Protein AF-A0A849FF78-F1 (afdb_monomer_lite)

Foldseek 3Di:
DQFFLRVCLVPVCVPQVAQEQSSLLSLLLLQLLLQCLLQAQPPDDPDDQFPWEWAWEAEFQKIKIKTWHANVRHPCNVVLLVVVVVCVVVRDRHPPPQVPDDSNRNSSVSSQVSFFPWKWKWKDACNDIDTSDTDDDDDDDDDDHDNRTIMIMIMTGGDVRHHNPPHAQVNSVVSNCPDPSVPRYDHDYGGYPDD

pLDDT: mean 72.32, std 15.99, range [36.06, 90.5]

Sequence (195 aa):
MLGGVEAIGKRPGMHIGDLGRSGAAHLVALAAEMLASLTINRDTSPVFSYHAFLHVTLDGDDAVVVIDAHPGDAPDLAMREDQLVSNRDKFTPNDMKLNRGGPNCLAPLPVLRALTHRLHISRHMDGQTKPILVEDGGLPAAIPVSEKGLLVAARFTFSDVPDSSDLTSDYLEGYLQGYPIARGLVLRDCRVADA

Secondary structure (DSSP, 8-state):
---HHHHHHHSTHHHHS-SSHHHHHHHHHHHHHHHHHHHS-SSS-TT----PEEEEEEETTEEEEEEEE-GGG-T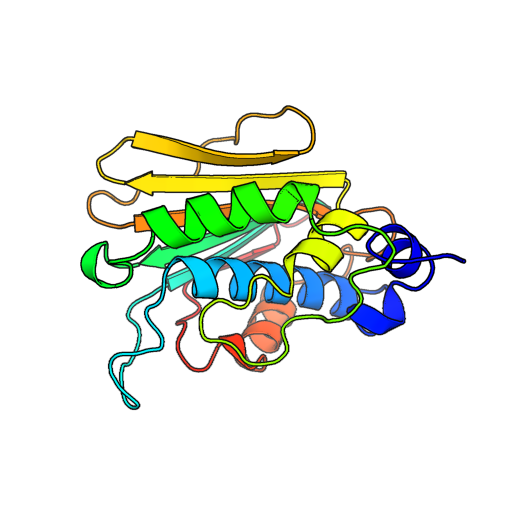THHHHHHHHHHHHTT--TT------S-TT--TTHHHHHHHEEEEEEEEEETTEEEEEEEESS-PPS-PPPPSS-EEEEEEEEE-SSS--TT--HHHHHHHHHHSGGGTT-EEEEEEEPP-

Radius of gyration: 15.77 Å; chains: 1; bounding box: 46×32×43 Å

Structure (mmCIF, N/CA/C/O backbone):
data_AF-A0A849FF78-F1
#
_entry.id   AF-A0A849FF78-F1
#
loop_
_atom_site.group_PDB
_atom_site.id
_atom_site.type_symbol
_atom_site.label_atom_id
_atom_site.label_alt_id
_atom_site.label_comp_id
_atom_site.label_asym_id
_atom_site.label_entity_id
_atom_site.label_seq_id
_atom_site.pdbx_PDB_ins_code
_atom_site.Cartn_x
_atom_site.Cartn_y
_atom_site.Cartn_z
_atom_site.occupancy
_atom_site.B_iso_or_equiv
_atom_site.auth_seq_id
_atom_site.auth_comp_id
_atom_site.auth_asym_id
_atom_site.auth_atom_id
_atom_site.pdbx_PDB_model_num
ATOM 1 N N . MET A 1 1 ? 25.761 15.187 -1.529 1.00 48.00 1 MET A N 1
ATOM 2 C CA . MET A 1 1 ? 25.509 13.747 -1.303 1.00 48.00 1 MET A CA 1
ATOM 3 C C . MET A 1 1 ? 24.075 13.482 -1.706 1.00 48.00 1 MET A C 1
ATOM 5 O O . MET A 1 1 ? 23.229 14.264 -1.300 1.00 48.00 1 MET A O 1
ATOM 9 N N . LEU A 1 2 ? 23.816 12.443 -2.504 1.00 46.19 2 LEU A N 1
ATOM 10 C CA . LEU A 1 2 ? 22.453 11.938 -2.695 1.00 46.19 2 LEU A CA 1
ATOM 11 C C . LEU A 1 2 ? 22.029 11.253 -1.396 1.00 46.19 2 LEU A C 1
ATOM 13 O O . LEU A 1 2 ? 22.802 10.461 -0.855 1.00 46.19 2 LEU A O 1
ATOM 17 N N . GLY A 1 3 ? 20.840 11.562 -0.898 1.00 53.03 3 GLY A N 1
ATOM 18 C CA . GLY A 1 3 ? 20.339 11.011 0.352 1.00 53.03 3 GLY A CA 1
ATOM 19 C C . GLY A 1 3 ? 18.823 10.819 0.325 1.00 53.03 3 GLY A C 1
ATOM 20 O O . GLY A 1 3 ? 18.130 11.449 -0.473 1.00 53.03 3 GLY A O 1
ATOM 21 N N . GLY A 1 4 ? 18.306 9.945 1.190 1.00 64.69 4 GLY A N 1
ATOM 22 C CA . GLY A 1 4 ? 16.868 9.707 1.362 1.00 64.69 4 GLY A CA 1
ATOM 23 C C . GLY A 1 4 ? 16.161 9.258 0.079 1.00 64.69 4 GLY A C 1
ATOM 24 O O . GLY A 1 4 ? 16.690 8.439 -0.671 1.00 64.69 4 GLY A O 1
ATOM 25 N N . VAL A 1 5 ? 14.968 9.807 -0.169 1.00 69.94 5 VAL A N 1
ATOM 26 C CA . VAL A 1 5 ? 14.089 9.496 -1.319 1.00 69.94 5 VAL A CA 1
ATOM 27 C C . VAL A 1 5 ? 14.810 9.666 -2.664 1.00 69.94 5 VAL A C 1
ATOM 29 O O . VAL A 1 5 ? 14.667 8.833 -3.555 1.00 69.94 5 VAL A O 1
ATOM 32 N N . GLU A 1 6 ? 15.664 10.685 -2.800 1.00 68.81 6 GLU A N 1
ATOM 33 C CA . GLU A 1 6 ? 16.410 10.933 -4.041 1.00 68.81 6 GLU A CA 1
ATOM 34 C C . GLU A 1 6 ? 17.452 9.834 -4.317 1.00 68.81 6 GLU A C 1
ATOM 36 O O . GLU A 1 6 ? 17.626 9.400 -5.456 1.00 68.81 6 GLU A O 1
ATOM 41 N N . ALA A 1 7 ? 18.125 9.333 -3.275 1.00 74.00 7 ALA A N 1
ATOM 42 C CA . ALA A 1 7 ? 19.071 8.225 -3.416 1.00 74.00 7 ALA A CA 1
ATOM 43 C C . ALA A 1 7 ? 18.367 6.919 -3.816 1.00 74.00 7 ALA A C 1
ATOM 45 O O . ALA A 1 7 ? 18.902 6.176 -4.642 1.00 74.00 7 ALA A O 1
ATOM 46 N N . ILE A 1 8 ? 17.165 6.680 -3.278 1.00 78.19 8 ILE A N 1
ATOM 47 C CA . ILE A 1 8 ? 16.323 5.530 -3.633 1.00 78.19 8 ILE A CA 1
ATOM 48 C C . ILE A 1 8 ? 15.954 5.595 -5.117 1.00 78.19 8 ILE A C 1
ATOM 50 O O . ILE A 1 8 ? 16.202 4.634 -5.842 1.00 78.19 8 ILE A O 1
ATOM 54 N N . GLY A 1 9 ? 15.467 6.745 -5.597 1.00 76.81 9 GLY A N 1
ATOM 55 C CA . GLY A 1 9 ? 15.118 6.934 -7.010 1.00 76.81 9 GLY A CA 1
ATOM 56 C C . GLY A 1 9 ? 16.302 6.751 -7.971 1.00 76.81 9 GLY A C 1
ATOM 57 O O . GLY A 1 9 ? 16.124 6.325 -9.107 1.00 76.81 9 GLY A O 1
ATOM 58 N N . LYS A 1 10 ? 17.538 7.015 -7.524 1.00 80.94 10 LYS A N 1
ATOM 59 C CA . LYS A 1 10 ? 18.755 6.786 -8.328 1.00 80.94 10 LYS A CA 1
ATOM 60 C C . LYS A 1 10 ? 19.255 5.342 -8.303 1.00 80.94 10 LYS A C 1
ATOM 62 O O . LYS A 1 10 ? 20.023 4.967 -9.189 1.00 80.94 10 LYS A O 1
ATOM 67 N N . ARG A 1 11 ? 18.900 4.547 -7.288 1.00 82.69 11 ARG A N 1
ATOM 68 C CA . ARG A 1 11 ? 19.327 3.141 -7.137 1.00 82.69 11 ARG A CA 1
ATOM 69 C C . ARG A 1 11 ? 18.173 2.229 -6.700 1.00 82.69 11 ARG A C 1
ATOM 71 O O . ARG A 1 11 ? 18.303 1.521 -5.701 1.00 82.69 11 ARG A O 1
ATOM 78 N N . PRO A 1 12 ? 17.071 2.196 -7.460 1.00 83.88 12 PRO A N 1
ATOM 79 C CA . PRO A 1 12 ? 15.853 1.483 -7.083 1.00 83.88 12 PRO A CA 1
ATOM 80 C C . PRO A 1 12 ? 16.066 -0.011 -6.820 1.00 83.88 12 PRO A C 1
ATOM 82 O O . PRO A 1 12 ? 15.606 -0.516 -5.799 1.00 83.88 12 PRO A O 1
ATOM 85 N N . GLY A 1 13 ? 16.866 -0.704 -7.640 1.00 84.62 13 GLY A N 1
ATOM 86 C CA . GLY A 1 13 ? 17.167 -2.131 -7.443 1.00 84.62 13 GLY A CA 1
ATOM 87 C C . GLY A 1 13 ? 17.810 -2.472 -6.088 1.00 84.62 13 GLY A C 1
ATOM 88 O O . GLY A 1 13 ? 17.678 -3.587 -5.603 1.00 84.62 13 GLY A O 1
ATOM 89 N N . MET A 1 14 ? 18.434 -1.511 -5.395 1.00 85.50 14 MET A N 1
ATOM 90 C CA . MET A 1 14 ? 18.938 -1.734 -4.030 1.00 85.50 14 MET A CA 1
ATOM 91 C C . MET A 1 14 ? 17.810 -1.907 -2.998 1.00 85.50 14 MET A C 1
ATOM 93 O O . MET A 1 14 ? 18.034 -2.481 -1.933 1.00 85.50 14 MET A O 1
ATOM 97 N N . HIS A 1 15 ? 16.619 -1.392 -3.304 1.00 83.19 15 HIS A N 1
ATOM 98 C CA . HIS A 1 15 ? 15.462 -1.354 -2.414 1.00 83.19 15 HIS A CA 1
ATOM 99 C C . HIS A 1 15 ? 14.363 -2.334 -2.824 1.00 83.19 15 HIS A C 1
ATOM 101 O O . HIS A 1 15 ? 13.671 -2.834 -1.945 1.00 83.19 15 HIS A O 1
ATOM 107 N N . ILE A 1 16 ? 14.222 -2.613 -4.124 1.00 85.56 16 ILE A N 1
ATOM 108 C CA . ILE A 1 16 ? 13.184 -3.508 -4.668 1.00 85.56 16 ILE A CA 1
ATOM 109 C C . ILE A 1 16 ? 13.753 -4.743 -5.390 1.00 85.56 16 ILE A C 1
ATOM 111 O O . ILE A 1 16 ? 13.007 -5.537 -5.950 1.00 85.56 16 ILE A O 1
ATOM 115 N N . GLY A 1 17 ? 15.077 -4.936 -5.352 1.00 86.25 17 GLY A N 1
ATOM 116 C CA . GLY A 1 17 ? 15.780 -6.067 -5.966 1.00 86.25 17 GLY A CA 1
ATOM 117 C C . GLY A 1 17 ? 16.103 -5.833 -7.441 1.00 86.25 17 GLY A C 1
ATOM 118 O O . GLY A 1 17 ? 17.269 -5.684 -7.810 1.00 86.25 17 GLY A O 1
ATOM 119 N N . ASP A 1 18 ? 15.077 -5.758 -8.279 1.00 88.19 18 ASP A N 1
ATOM 120 C CA . ASP A 1 18 ? 15.199 -5.508 -9.715 1.00 88.19 18 ASP A CA 1
ATOM 121 C C . ASP A 1 18 ? 14.091 -4.577 -10.219 1.00 88.19 18 ASP A C 1
ATOM 123 O O . ASP A 1 18 ? 13.272 -4.093 -9.443 1.00 88.19 18 ASP A O 1
ATOM 127 N N . LEU A 1 19 ? 14.142 -4.264 -11.512 1.00 88.56 19 LEU A N 1
ATOM 128 C CA . LEU A 1 19 ? 13.257 -3.316 -12.188 1.00 88.56 19 LEU A CA 1
ATOM 129 C C . LEU A 1 19 ? 12.226 -3.994 -13.096 1.00 88.56 19 LEU A C 1
ATOM 131 O O . LEU A 1 19 ? 11.560 -3.317 -13.867 1.00 88.56 19 LEU A O 1
ATOM 135 N N . GLY A 1 20 ? 12.119 -5.320 -13.044 1.00 88.06 20 GLY A N 1
ATOM 136 C CA . GLY A 1 20 ? 11.100 -6.070 -13.768 1.00 88.06 20 GLY A CA 1
ATOM 137 C C . GLY A 1 20 ? 9.914 -6.420 -12.874 1.00 88.06 20 GLY A C 1
ATOM 138 O O . GLY A 1 20 ? 9.692 -5.823 -11.815 1.00 88.06 20 GLY A O 1
ATOM 139 N N . ARG A 1 21 ? 9.200 -7.481 -13.265 1.00 89.06 21 ARG A N 1
ATOM 140 C CA . ARG A 1 21 ? 8.008 -7.977 -12.558 1.00 89.06 21 ARG A CA 1
ATOM 141 C C . ARG A 1 21 ? 8.212 -8.201 -11.054 1.00 89.06 21 ARG A C 1
ATOM 143 O O . ARG A 1 21 ? 7.292 -7.981 -10.271 1.00 89.06 21 ARG A O 1
ATOM 150 N N . SER A 1 22 ? 9.397 -8.646 -10.620 1.00 89.81 22 SER A N 1
ATOM 151 C CA . SER A 1 22 ? 9.682 -8.893 -9.200 1.00 89.81 22 SER A CA 1
ATOM 152 C C . SER A 1 22 ? 9.824 -7.595 -8.421 1.00 89.81 22 SER A C 1
ATOM 154 O O . SER A 1 22 ? 9.357 -7.535 -7.287 1.00 89.81 22 SER A O 1
ATOM 156 N N . GLY A 1 23 ? 10.403 -6.555 -9.025 1.00 89.00 23 GLY A N 1
ATOM 157 C CA . GLY A 1 23 ? 10.429 -5.208 -8.462 1.00 89.00 23 GLY A CA 1
ATOM 158 C C . GLY A 1 23 ? 9.031 -4.620 -8.272 1.00 89.00 23 GLY A C 1
ATOM 159 O O . GLY A 1 23 ? 8.720 -4.107 -7.194 1.00 89.00 23 GLY A O 1
ATOM 160 N N . ALA A 1 24 ? 8.163 -4.759 -9.281 1.00 90.12 24 ALA A N 1
ATOM 161 C CA . ALA A 1 24 ? 6.764 -4.332 -9.206 1.00 90.12 24 ALA A CA 1
ATOM 162 C C . ALA A 1 24 ? 5.996 -5.083 -8.099 1.00 90.12 24 ALA A C 1
ATOM 164 O O . ALA A 1 24 ? 5.376 -4.459 -7.233 1.00 90.12 24 ALA A O 1
ATOM 165 N N . ALA A 1 25 ? 6.117 -6.416 -8.049 1.00 90.31 25 ALA A N 1
ATOM 166 C CA . ALA A 1 25 ? 5.539 -7.234 -6.978 1.00 90.31 25 ALA A CA 1
ATOM 167 C C . ALA A 1 25 ? 6.067 -6.837 -5.589 1.00 90.31 25 ALA A C 1
ATOM 169 O O . ALA A 1 25 ? 5.313 -6.800 -4.614 1.00 90.31 25 ALA A O 1
ATOM 170 N N . HIS A 1 26 ? 7.355 -6.496 -5.488 1.00 90.31 26 HIS A N 1
ATOM 171 C CA . HIS A 1 26 ? 7.962 -6.063 -4.234 1.00 90.31 26 HIS A CA 1
ATOM 172 C C . HIS A 1 26 ? 7.402 -4.719 -3.757 1.00 90.31 26 HIS A C 1
ATOM 174 O O . HIS A 1 26 ? 7.174 -4.553 -2.563 1.00 90.31 26 HIS A O 1
ATOM 180 N N . LEU A 1 27 ? 7.119 -3.770 -4.655 1.00 88.88 27 LEU A N 1
ATOM 181 C CA . LEU A 1 27 ? 6.458 -2.511 -4.284 1.00 88.88 27 LEU A CA 1
ATOM 182 C C . LEU A 1 27 ? 5.042 -2.733 -3.745 1.00 88.88 27 LEU A C 1
ATOM 184 O O . LEU A 1 27 ? 4.674 -2.134 -2.733 1.00 88.88 27 LEU A O 1
ATOM 188 N N . VAL A 1 28 ? 4.275 -3.635 -4.361 1.00 90.44 28 VAL A N 1
ATOM 189 C CA . VAL A 1 28 ? 2.965 -4.061 -3.842 1.00 90.44 28 VAL A CA 1
ATOM 190 C C . VAL A 1 28 ? 3.103 -4.668 -2.445 1.00 90.44 28 VAL A C 1
ATOM 192 O O . VAL A 1 28 ? 2.349 -4.306 -1.539 1.00 90.44 28 VAL A O 1
ATOM 195 N N . ALA A 1 29 ? 4.097 -5.536 -2.238 1.00 88.56 29 ALA A N 1
ATOM 196 C CA . ALA A 1 29 ? 4.381 -6.102 -0.925 1.00 88.56 29 ALA A CA 1
ATOM 197 C C . ALA A 1 29 ? 4.726 -5.002 0.095 1.00 88.56 29 ALA A C 1
ATOM 199 O O . ALA A 1 29 ? 4.139 -4.952 1.169 1.00 88.56 29 ALA A O 1
ATOM 200 N N . LEU A 1 30 ? 5.601 -4.057 -0.250 1.00 86.94 30 LEU A N 1
ATOM 201 C CA . LEU A 1 30 ? 5.963 -2.931 0.616 1.00 86.94 30 LEU A CA 1
ATOM 202 C C . LEU A 1 30 ? 4.753 -2.066 1.006 1.00 86.94 30 LEU A C 1
ATOM 204 O O . LEU A 1 30 ? 4.648 -1.638 2.159 1.00 86.94 30 LEU A O 1
ATOM 208 N N . ALA A 1 31 ? 3.814 -1.841 0.083 1.00 87.44 31 ALA A N 1
ATOM 209 C CA . ALA A 1 31 ? 2.552 -1.175 0.391 1.00 87.44 31 ALA A CA 1
ATOM 210 C C . ALA A 1 31 ? 1.709 -1.995 1.378 1.00 87.44 31 ALA A C 1
ATOM 212 O O . ALA A 1 31 ? 1.260 -1.450 2.387 1.00 87.44 31 ALA A O 1
ATOM 213 N N . ALA A 1 32 ? 1.559 -3.304 1.160 1.00 85.38 32 ALA A N 1
ATOM 214 C CA . ALA A 1 32 ? 0.858 -4.184 2.094 1.00 85.38 32 ALA A CA 1
ATOM 215 C C . ALA A 1 32 ? 1.509 -4.185 3.493 1.00 85.38 32 ALA A C 1
ATOM 217 O O . ALA A 1 32 ? 0.797 -4.149 4.495 1.00 85.38 32 ALA A O 1
ATOM 218 N N . GLU A 1 33 ? 2.844 -4.147 3.584 1.00 82.06 33 GLU A N 1
ATOM 219 C CA . GLU A 1 33 ? 3.583 -4.086 4.858 1.00 82.06 33 GLU A CA 1
ATOM 220 C C . GLU A 1 33 ? 3.272 -2.812 5.631 1.00 82.06 33 GLU A C 1
ATOM 222 O O . GLU A 1 33 ? 3.050 -2.830 6.848 1.00 82.06 33 GLU A O 1
ATOM 227 N N . MET A 1 34 ? 3.282 -1.692 4.912 1.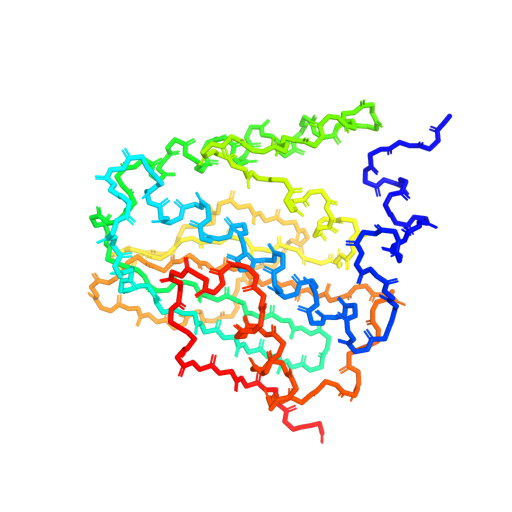00 82.25 34 MET A N 1
ATOM 228 C CA . MET A 1 34 ? 2.994 -0.386 5.474 1.00 82.25 34 MET A CA 1
ATOM 229 C C . MET A 1 34 ? 1.561 -0.343 6.004 1.00 82.25 34 MET A C 1
ATOM 231 O O . MET A 1 34 ? 1.356 0.056 7.149 1.00 82.25 34 MET A O 1
ATOM 235 N N . LEU A 1 35 ? 0.580 -0.791 5.213 1.00 82.50 35 LEU A N 1
ATOM 236 C CA . LEU A 1 35 ? -0.825 -0.792 5.627 1.00 82.50 35 LEU A CA 1
ATOM 237 C C . LEU A 1 35 ? -1.066 -1.744 6.800 1.00 82.50 35 LEU A C 1
ATOM 239 O O . LEU A 1 35 ? -1.700 -1.346 7.772 1.00 82.50 35 LEU A O 1
ATOM 243 N N . ALA A 1 36 ? -0.486 -2.945 6.773 1.00 79.12 36 ALA A N 1
ATOM 244 C CA . ALA A 1 36 ? -0.532 -3.881 7.895 1.00 79.12 36 ALA A CA 1
ATOM 245 C C . ALA A 1 36 ? 0.047 -3.271 9.178 1.00 79.12 36 ALA A C 1
ATOM 247 O O . ALA A 1 36 ? -0.472 -3.490 10.267 1.00 79.12 36 ALA A O 1
ATOM 248 N N . SER A 1 37 ? 1.103 -2.464 9.068 1.00 76.56 37 SER A N 1
ATOM 249 C CA . SER A 1 37 ? 1.689 -1.779 10.226 1.00 76.56 37 SER A CA 1
ATOM 250 C C . SER A 1 37 ? 0.777 -0.681 10.789 1.00 76.56 37 SER A C 1
ATOM 252 O O . SER A 1 37 ? 0.863 -0.369 11.976 1.00 76.56 37 SER A O 1
ATOM 254 N N . LEU A 1 38 ? -0.123 -0.115 9.976 1.00 75.19 38 LEU A N 1
ATOM 255 C CA . LEU A 1 38 ? -1.159 0.811 10.442 1.00 75.19 38 LEU A CA 1
ATOM 256 C C . LEU A 1 38 ? -2.311 0.064 11.124 1.00 75.19 38 LEU A C 1
ATOM 258 O O . LEU A 1 38 ? -2.761 0.492 12.186 1.00 75.19 38 LEU A O 1
ATOM 262 N N . THR A 1 39 ? -2.758 -1.049 10.542 1.00 73.19 39 THR A N 1
ATOM 263 C CA . THR A 1 39 ? -4.000 -1.733 10.934 1.00 73.19 39 THR A CA 1
ATOM 264 C C . THR A 1 39 ? -3.837 -2.821 11.983 1.00 73.19 39 THR A C 1
ATOM 266 O O . THR A 1 39 ? -4.802 -3.131 12.664 1.00 73.19 39 THR A O 1
ATOM 269 N N . ILE A 1 40 ? -2.656 -3.417 12.131 1.00 70.50 40 ILE A N 1
ATOM 270 C CA . ILE A 1 40 ? -2.486 -4.603 12.972 1.00 70.50 40 ILE A CA 1
ATOM 271 C C . ILE A 1 40 ? -1.698 -4.260 14.230 1.00 70.50 40 ILE A C 1
ATOM 273 O O . ILE A 1 40 ? -0.613 -3.672 14.180 1.00 70.50 40 ILE A O 1
ATOM 277 N N . ASN A 1 41 ? -2.238 -4.620 15.392 1.00 62.28 41 ASN A N 1
ATOM 278 C CA . ASN A 1 41 ? -1.532 -4.496 16.658 1.00 62.28 41 ASN A CA 1
ATOM 279 C C . ASN A 1 41 ? -0.476 -5.605 16.825 1.00 62.28 41 ASN A C 1
ATOM 281 O O . ASN A 1 41 ? -0.818 -6.777 16.951 1.00 62.28 41 ASN A O 1
ATOM 285 N N . ARG A 1 42 ? 0.811 -5.231 16.855 1.00 57.31 42 ARG A N 1
ATOM 286 C CA . ARG A 1 42 ? 1.931 -6.170 17.054 1.00 57.31 42 ARG A CA 1
ATOM 287 C C . ARG A 1 42 ? 2.184 -6.520 18.527 1.00 57.31 42 ARG A C 1
ATOM 289 O O . ARG A 1 42 ? 2.866 -7.505 18.794 1.00 57.31 42 ARG A O 1
ATOM 296 N N . ASP A 1 43 ? 1.632 -5.751 19.468 1.00 50.31 43 ASP A N 1
ATOM 297 C CA . ASP A 1 43 ? 2.078 -5.767 20.868 1.00 50.31 43 ASP A CA 1
ATOM 298 C C . ASP A 1 43 ? 1.253 -6.678 21.801 1.00 50.31 43 ASP A C 1
ATOM 300 O O . ASP A 1 43 ? 1.567 -6.760 22.987 1.00 50.31 43 ASP A O 1
ATOM 304 N N . THR A 1 44 ? 0.225 -7.400 21.319 1.00 43.72 44 THR A N 1
ATOM 305 C CA . THR A 1 44 ? -0.697 -8.134 22.223 1.00 43.72 44 THR A CA 1
ATOM 306 C C . THR A 1 44 ? -0.781 -9.660 22.100 1.00 43.72 44 THR A C 1
ATOM 308 O O . THR A 1 44 ? -1.392 -10.264 22.983 1.00 43.72 44 THR A O 1
ATOM 311 N N . SER A 1 45 ? -0.137 -10.352 21.146 1.00 41.44 45 SER A N 1
ATOM 312 C CA . SER A 1 45 ? 0.071 -11.812 21.297 1.00 41.44 45 SER A CA 1
ATOM 313 C C . SER A 1 45 ? 0.962 -12.463 20.232 1.00 41.44 45 SER A C 1
ATOM 315 O O . SER A 1 45 ? 0.817 -12.157 19.052 1.00 41.44 45 SER A O 1
ATOM 317 N N . PRO A 1 46 ? 1.801 -13.451 20.598 1.00 38.31 46 PRO A N 1
ATOM 318 C CA . PRO A 1 46 ? 2.617 -14.217 19.651 1.00 38.31 46 PRO A CA 1
ATOM 319 C C . PRO A 1 46 ? 1.825 -15.226 18.791 1.00 38.31 46 PRO A C 1
ATOM 321 O O . PRO A 1 46 ? 2.428 -15.908 17.965 1.00 38.31 46 PRO A O 1
ATOM 324 N N . VAL A 1 47 ? 0.502 -15.353 18.978 1.00 37.72 47 VAL A N 1
ATOM 325 C CA . VAL A 1 47 ? -0.350 -16.353 18.301 1.00 37.72 47 VAL A CA 1
ATOM 326 C C . VAL A 1 47 ? -1.726 -15.773 17.935 1.00 37.72 47 VAL A C 1
ATOM 328 O O . VAL A 1 47 ? -2.756 -16.323 18.312 1.00 37.72 47 VAL A O 1
ATOM 331 N N . PHE A 1 48 ? -1.782 -14.655 17.210 1.00 42.78 48 PHE A N 1
ATOM 332 C CA . PHE A 1 48 ? -3.026 -14.280 16.527 1.00 42.78 48 PHE A CA 1
ATOM 333 C C . PHE A 1 48 ? -2.944 -14.642 15.047 1.00 42.78 48 PHE A C 1
ATOM 335 O O . PHE A 1 48 ? -2.075 -14.171 14.316 1.00 42.78 48 PHE A O 1
ATOM 342 N N . SER A 1 49 ? -3.879 -15.487 14.606 1.00 45.22 49 SER A N 1
ATOM 343 C CA . SER A 1 49 ? -4.343 -15.470 13.225 1.00 45.22 49 SER A CA 1
ATOM 344 C C . SER A 1 49 ? -5.024 -14.122 13.020 1.00 45.22 49 SER A C 1
ATOM 346 O O . SER A 1 49 ? -6.130 -13.913 13.522 1.00 45.22 49 SER A O 1
ATOM 348 N N . TYR A 1 50 ? -4.366 -13.169 12.367 1.00 55.06 50 TYR A N 1
ATOM 349 C CA . TYR A 1 50 ? -5.049 -11.922 12.056 1.00 55.06 50 TYR A CA 1
ATOM 350 C C . TYR A 1 50 ? -6.124 -12.238 11.016 1.00 55.06 50 TYR A C 1
ATOM 352 O O . TYR A 1 50 ? -5.849 -12.809 9.963 1.00 55.06 50 TYR A O 1
ATOM 360 N N . HIS A 1 51 ? -7.369 -11.881 11.316 1.00 61.84 51 HIS A N 1
ATOM 361 C CA . HIS A 1 51 ? -8.474 -11.965 10.362 1.00 61.84 51 HIS A CA 1
ATOM 362 C C . HIS A 1 51 ? -8.500 -10.717 9.473 1.00 61.84 51 HIS A C 1
ATOM 364 O O . HIS A 1 51 ? -9.562 -10.175 9.185 1.00 61.84 51 HIS A O 1
ATOM 370 N N . ALA A 1 52 ? -7.315 -10.247 9.083 1.00 72.94 52 ALA A N 1
ATOM 371 C CA . ALA A 1 52 ? -7.163 -9.150 8.156 1.00 72.94 52 ALA A CA 1
ATOM 372 C C . ALA A 1 52 ? -6.992 -9.726 6.751 1.00 72.94 52 ALA A C 1
ATOM 374 O O . ALA A 1 52 ? -6.120 -10.572 6.509 1.00 72.94 52 ALA A O 1
ATOM 375 N N . PHE A 1 53 ? -7.834 -9.273 5.834 1.00 81.69 53 PHE A N 1
ATOM 376 C CA . PHE A 1 53 ? -7.800 -9.697 4.448 1.00 81.69 53 PHE A CA 1
ATOM 377 C C . PHE A 1 53 ? -7.013 -8.700 3.616 1.00 81.69 53 PHE A C 1
ATOM 379 O O . PHE A 1 53 ? -7.267 -7.497 3.653 1.00 81.69 53 PHE A O 1
ATOM 386 N N . LEU A 1 54 ? -6.055 -9.220 2.856 1.00 83.50 54 LEU A N 1
ATOM 387 C CA . LEU A 1 54 ? -5.346 -8.457 1.845 1.00 83.50 54 LEU A CA 1
ATOM 388 C C . LEU A 1 54 ? -6.083 -8.606 0.514 1.00 83.50 54 LEU A C 1
ATOM 390 O O . LEU A 1 54 ? -6.312 -9.724 0.042 1.00 83.50 54 LEU A O 1
ATOM 394 N N . HIS A 1 55 ? -6.429 -7.468 -0.076 1.00 86.31 55 HIS A N 1
ATOM 395 C CA . HIS A 1 55 ? -6.944 -7.361 -1.431 1.00 86.31 55 HIS A CA 1
ATOM 396 C C . HIS A 1 55 ? -5.964 -6.550 -2.263 1.00 86.31 55 HIS A C 1
ATOM 398 O O . HIS A 1 55 ? -5.552 -5.461 -1.855 1.00 86.31 55 HIS A O 1
ATOM 404 N N . VAL A 1 56 ? -5.609 -7.070 -3.431 1.00 86.06 56 VAL A N 1
ATOM 405 C CA . VAL A 1 56 ? -4.748 -6.367 -4.376 1.00 86.06 56 VAL A CA 1
ATOM 406 C C . VAL A 1 56 ? -5.406 -6.331 -5.744 1.00 86.06 56 VAL A C 1
ATOM 408 O O . VAL A 1 56 ? -5.892 -7.345 -6.244 1.00 86.06 56 VAL A O 1
ATOM 411 N N . THR A 1 57 ? -5.425 -5.151 -6.351 1.00 87.31 57 THR A N 1
ATOM 412 C CA . THR A 1 57 ? -5.865 -4.941 -7.729 1.00 87.31 57 THR A CA 1
ATOM 413 C C . THR A 1 57 ? -4.809 -4.142 -8.472 1.00 87.31 57 THR A C 1
ATOM 415 O O . THR A 1 57 ? -4.373 -3.109 -7.971 1.00 87.31 57 THR A O 1
ATOM 418 N N . LEU A 1 58 ? -4.413 -4.607 -9.651 1.00 86.56 58 LEU A N 1
ATOM 419 C CA . LEU A 1 58 ? -3.568 -3.868 -10.580 1.00 86.56 58 LEU A CA 1
ATOM 420 C C . LEU A 1 58 ? -4.298 -3.657 -11.901 1.00 86.56 58 LEU A C 1
ATOM 422 O O . LEU A 1 58 ? -4.990 -4.558 -12.369 1.00 86.56 58 LEU A O 1
ATOM 426 N N . ASP A 1 59 ? -4.126 -2.475 -12.477 1.00 85.94 59 ASP A N 1
ATOM 427 C CA . ASP A 1 59 ? -4.663 -2.058 -13.770 1.00 85.94 59 ASP A CA 1
ATOM 428 C C . ASP A 1 59 ? -3.586 -1.241 -14.498 1.00 85.94 59 ASP A C 1
ATOM 430 O O . ASP A 1 59 ? -3.339 -0.077 -14.170 1.00 85.94 59 ASP A O 1
ATOM 434 N N . GLY A 1 60 ? -2.865 -1.894 -15.415 1.00 84.75 60 GLY A N 1
ATOM 435 C CA . GLY A 1 60 ? -1.626 -1.359 -15.977 1.00 84.75 60 GLY A CA 1
ATOM 436 C C . GLY A 1 60 ? -0.631 -0.985 -14.874 1.00 84.75 60 GLY A C 1
ATOM 437 O O . GLY A 1 60 ? -0.293 -1.808 -14.022 1.00 84.75 60 GLY A O 1
ATOM 438 N N . ASP A 1 61 ? -0.209 0.281 -14.861 1.00 85.31 61 ASP A N 1
ATOM 439 C CA . ASP A 1 61 ? 0.737 0.792 -13.866 1.00 85.31 61 ASP A CA 1
ATOM 440 C C . ASP A 1 61 ? 0.093 1.240 -12.545 1.00 85.31 61 ASP A C 1
ATOM 442 O O . ASP A 1 61 ? 0.800 1.612 -11.603 1.00 85.31 61 ASP A O 1
ATOM 446 N N . ASP A 1 62 ? -1.239 1.228 -12.453 1.00 86.94 62 ASP A N 1
ATOM 447 C CA . ASP A 1 62 ? -1.963 1.559 -11.231 1.00 86.94 62 ASP A CA 1
ATOM 448 C C . ASP A 1 62 ? -2.136 0.317 -10.350 1.00 86.94 62 ASP A C 1
ATOM 450 O O . ASP A 1 62 ? -2.656 -0.712 -10.774 1.00 86.94 62 ASP A O 1
ATOM 454 N N . ALA A 1 63 ? -1.785 0.441 -9.074 1.00 88.06 63 ALA A N 1
ATOM 455 C CA . ALA A 1 63 ? -1.999 -0.571 -8.054 1.00 88.06 63 ALA A CA 1
ATOM 456 C C . ALA A 1 63 ? -2.873 -0.030 -6.917 1.00 88.06 63 ALA A C 1
ATOM 458 O O . ALA A 1 63 ? -2.714 1.098 -6.442 1.00 88.06 63 ALA A O 1
ATOM 459 N N . VAL A 1 64 ? -3.787 -0.868 -6.439 1.00 88.69 64 VAL A N 1
ATOM 460 C CA . VAL A 1 64 ? -4.604 -0.646 -5.247 1.00 88.69 64 VAL A CA 1
ATOM 461 C C . VAL A 1 64 ? -4.390 -1.816 -4.300 1.00 88.69 64 VAL A C 1
ATOM 463 O O . VAL A 1 64 ? -4.657 -2.967 -4.636 1.00 88.69 64 VAL A O 1
ATOM 466 N N . VAL A 1 65 ? -3.928 -1.507 -3.095 1.00 87.81 65 VAL A N 1
ATOM 467 C CA . VAL A 1 65 ? -3.715 -2.461 -2.009 1.00 87.81 65 VAL A CA 1
ATOM 468 C C . VAL A 1 65 ? -4.644 -2.085 -0.868 1.00 87.81 65 VAL A C 1
ATOM 470 O O . VAL A 1 65 ? -4.622 -0.943 -0.413 1.00 87.81 65 VAL A O 1
ATOM 473 N N . VAL A 1 66 ? -5.457 -3.027 -0.399 1.00 87.75 66 VAL A N 1
ATOM 474 C CA . VAL A 1 66 ? -6.421 -2.817 0.688 1.00 87.75 66 VAL A CA 1
ATOM 475 C C . VAL A 1 66 ? -6.214 -3.869 1.765 1.00 87.75 66 VAL A C 1
ATOM 477 O O . VAL A 1 66 ? -6.141 -5.061 1.471 1.00 87.75 66 VAL A O 1
ATOM 480 N N . ILE A 1 67 ? -6.156 -3.418 3.015 1.00 85.50 67 ILE A N 1
ATOM 481 C CA . ILE A 1 67 ? -6.280 -4.274 4.192 1.00 85.50 67 ILE A CA 1
ATOM 482 C C . ILE A 1 67 ? -7.677 -4.077 4.776 1.00 85.50 67 ILE A C 1
ATOM 484 O O . ILE A 1 67 ? -8.001 -2.967 5.198 1.00 85.50 67 ILE A O 1
ATOM 488 N N . ASP A 1 68 ? -8.473 -5.144 4.798 1.00 84.81 68 ASP A N 1
ATOM 489 C CA . ASP A 1 68 ? -9.766 -5.222 5.486 1.00 84.81 68 ASP A CA 1
ATOM 490 C C . ASP A 1 68 ? -9.575 -5.903 6.837 1.00 84.81 68 ASP A C 1
ATOM 492 O O . ASP A 1 68 ? -9.266 -7.090 6.890 1.00 84.81 68 ASP A O 1
ATOM 496 N N . ALA A 1 69 ? -9.700 -5.142 7.921 1.00 78.75 69 ALA A N 1
ATOM 497 C CA . ALA A 1 69 ? -9.489 -5.602 9.289 1.00 78.75 69 ALA A CA 1
ATOM 498 C C . ALA A 1 69 ? -10.682 -5.234 10.179 1.00 78.75 69 ALA A C 1
ATOM 500 O O . ALA A 1 69 ? -11.466 -4.333 9.871 1.00 78.75 69 ALA A O 1
ATOM 501 N N . HIS A 1 70 ? -10.821 -5.891 11.328 1.00 77.44 70 HIS A N 1
ATOM 502 C CA . HIS A 1 70 ? -11.818 -5.472 12.305 1.00 77.44 70 HIS A CA 1
ATOM 503 C C . HIS A 1 70 ? -11.336 -4.184 13.007 1.00 77.44 70 HIS A C 1
ATO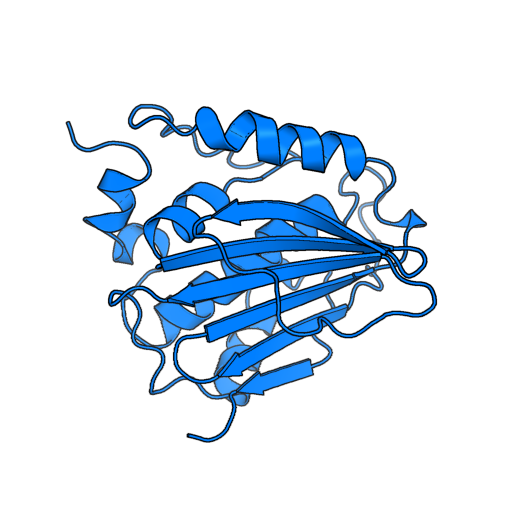M 505 O O . HIS A 1 70 ? -10.154 -4.087 13.336 1.00 77.44 70 HIS A O 1
ATOM 511 N N . PRO A 1 71 ? -12.199 -3.191 13.313 1.00 71.81 71 PRO A N 1
ATOM 512 C CA . PRO A 1 71 ? -11.761 -1.953 13.976 1.00 71.81 71 PRO A CA 1
ATOM 513 C C . PRO A 1 71 ? -11.022 -2.185 15.305 1.00 71.81 71 PRO A C 1
ATOM 515 O O . PRO A 1 71 ? -10.098 -1.452 15.650 1.00 71.81 71 PRO A O 1
ATOM 518 N N . GLY A 1 72 ? -11.393 -3.246 16.031 1.00 71.81 72 GLY A N 1
ATOM 519 C CA . GLY A 1 72 ? -10.717 -3.673 17.263 1.00 71.81 72 GLY A CA 1
ATOM 520 C C . GLY A 1 72 ? -9.274 -4.164 17.077 1.00 71.81 72 GLY A C 1
ATOM 521 O O . GLY A 1 72 ? -8.537 -4.213 18.059 1.00 71.81 72 GLY A O 1
ATOM 522 N N . ASP A 1 73 ? -8.852 -4.478 15.849 1.00 71.69 73 ASP A N 1
ATOM 523 C CA . ASP A 1 73 ? -7.482 -4.908 15.539 1.00 71.69 73 ASP A CA 1
ATOM 524 C C . ASP A 1 73 ? -6.497 -3.722 15.511 1.00 71.69 73 ASP A C 1
ATOM 526 O O . ASP A 1 73 ? -5.282 -3.915 15.635 1.00 71.69 73 ASP A O 1
ATOM 530 N N . ALA A 1 74 ? -7.024 -2.491 15.415 1.00 74.62 74 ALA A N 1
ATOM 531 C CA . ALA A 1 74 ? -6.267 -1.249 15.257 1.00 74.62 74 ALA A CA 1
ATOM 532 C C . ALA A 1 74 ? -6.577 -0.192 16.349 1.00 74.62 74 ALA A C 1
ATOM 534 O O . ALA A 1 74 ? -6.922 0.948 16.020 1.00 74.62 74 ALA A O 1
ATOM 535 N N . PRO A 1 75 ? -6.437 -0.503 17.655 1.00 71.12 75 PRO A N 1
ATOM 536 C CA . PRO A 1 75 ? -6.803 0.423 18.737 1.00 71.12 75 PRO A CA 1
ATOM 537 C C . PRO A 1 75 ? -6.005 1.739 18.713 1.00 71.12 75 PRO A C 1
ATOM 539 O O . PRO A 1 75 ? -6.528 2.785 19.093 1.00 71.12 75 PRO A O 1
ATOM 542 N N . ASP A 1 76 ? -4.771 1.705 18.198 1.00 75.62 76 ASP A N 1
ATOM 543 C CA . ASP A 1 76 ? -3.869 2.860 18.126 1.00 75.62 76 ASP A CA 1
ATOM 544 C C . ASP A 1 76 ? -3.810 3.500 16.727 1.00 75.62 76 ASP A C 1
ATOM 546 O O . ASP A 1 76 ? -2.878 4.254 16.424 1.00 75.62 76 ASP A O 1
ATOM 550 N N . LEU A 1 77 ? -4.778 3.205 15.847 1.00 77.75 77 LEU A N 1
ATOM 551 C CA . LEU A 1 77 ? -4.764 3.662 14.452 1.00 77.75 77 LEU A CA 1
ATOM 552 C C . LEU A 1 77 ? -4.574 5.178 14.339 1.00 77.75 77 LEU A C 1
ATOM 554 O O . LEU A 1 77 ? -3.757 5.633 13.546 1.00 77.75 77 LEU A O 1
ATOM 558 N N . ALA A 1 78 ? -5.282 5.962 15.157 1.00 78.75 78 ALA A N 1
ATOM 559 C CA . ALA A 1 78 ? -5.189 7.422 15.124 1.00 78.75 78 ALA A CA 1
ATOM 560 C C . ALA A 1 78 ? -3.761 7.921 15.417 1.00 78.75 78 ALA A C 1
ATOM 562 O O . ALA A 1 78 ? -3.249 8.780 14.707 1.00 78.75 78 ALA A O 1
ATOM 563 N N . MET A 1 79 ? -3.075 7.323 16.397 1.00 79.00 79 MET A N 1
ATOM 564 C CA . MET A 1 79 ? -1.679 7.656 16.697 1.00 79.00 79 MET A CA 1
ATOM 565 C C . MET A 1 79 ? -0.755 7.293 15.526 1.00 79.00 79 MET A C 1
ATOM 567 O O . MET A 1 79 ? 0.173 8.036 15.212 1.00 79.00 79 MET A O 1
ATOM 571 N N . ARG A 1 80 ? -0.986 6.149 14.874 1.00 76.50 80 ARG A N 1
ATOM 572 C CA . ARG A 1 80 ? -0.177 5.695 13.731 1.00 76.50 80 ARG A CA 1
ATOM 573 C C . ARG A 1 80 ? -0.421 6.541 12.480 1.00 76.50 80 ARG A C 1
ATOM 575 O O . ARG A 1 80 ? 0.531 6.812 11.752 1.00 76.50 80 ARG A O 1
ATOM 582 N N . GLU A 1 81 ? -1.648 7.018 12.267 1.00 78.81 81 GLU A N 1
ATOM 583 C CA . GLU A 1 81 ? -1.974 8.039 11.261 1.00 78.81 81 GLU A CA 1
ATOM 584 C C . GLU A 1 81 ? -1.183 9.322 11.517 1.00 78.81 81 GLU A C 1
ATOM 586 O O . GLU A 1 81 ? -0.499 9.814 10.620 1.00 78.81 81 GLU A O 1
ATOM 591 N N . ASP A 1 82 ? -1.210 9.824 12.752 1.00 76.31 82 ASP A N 1
ATOM 592 C CA . ASP A 1 82 ? -0.485 11.038 13.126 1.00 76.31 82 ASP A CA 1
ATOM 593 C C . ASP A 1 82 ? 1.029 10.862 12.957 1.00 76.31 82 ASP A C 1
ATOM 595 O O . ASP A 1 82 ? 1.716 11.784 12.514 1.00 76.31 82 ASP A O 1
ATOM 599 N N . GLN A 1 83 ? 1.568 9.673 13.248 1.00 73.81 83 GLN A N 1
ATOM 600 C CA . GLN A 1 83 ? 2.969 9.335 12.984 1.00 73.81 83 GLN A CA 1
ATOM 601 C C . GLN A 1 83 ? 3.281 9.281 11.487 1.00 73.81 83 GLN A C 1
ATOM 603 O O . GLN A 1 83 ? 4.331 9.776 11.081 1.00 73.81 83 GLN A O 1
ATOM 608 N N . LEU A 1 84 ? 2.396 8.717 10.661 1.00 75.94 84 LEU A N 1
ATOM 609 C CA . LEU A 1 84 ? 2.551 8.686 9.205 1.00 75.94 84 LEU A CA 1
ATOM 610 C C . LEU A 1 84 ? 2.621 10.101 8.634 1.00 75.94 84 LEU A C 1
ATOM 612 O O . LEU A 1 84 ? 3.565 10.431 7.915 1.00 75.94 84 LEU A O 1
ATOM 616 N N . VAL A 1 85 ? 1.679 10.956 9.031 1.00 73.25 85 VAL A N 1
ATOM 617 C CA . VAL A 1 85 ? 1.637 12.366 8.630 1.00 73.25 85 VAL A CA 1
ATOM 618 C C . VAL A 1 85 ? 2.857 13.121 9.157 1.00 73.25 85 VAL A C 1
ATOM 620 O O . VAL A 1 85 ? 3.531 13.810 8.397 1.00 73.25 85 VAL A O 1
ATOM 623 N N . SER A 1 86 ? 3.204 12.953 10.434 1.00 70.69 86 SER A N 1
ATOM 624 C CA . SER A 1 86 ? 4.353 13.628 11.052 1.00 70.69 86 SER A CA 1
ATOM 625 C C . SER A 1 86 ? 5.691 13.202 10.454 1.00 70.69 86 SER A C 1
ATOM 627 O O . SER A 1 86 ? 6.645 13.979 10.472 1.00 70.69 86 SER A O 1
ATOM 629 N N . ASN A 1 87 ? 5.789 11.965 9.961 1.00 64.94 87 ASN A N 1
ATOM 630 C CA . ASN A 1 87 ? 6.993 11.456 9.318 1.00 64.94 87 ASN A CA 1
ATOM 631 C C . ASN A 1 87 ? 7.067 11.821 7.833 1.00 64.94 87 ASN A C 1
ATOM 633 O O . ASN A 1 87 ? 8.174 11.836 7.301 1.00 64.94 87 ASN A O 1
ATOM 637 N N . ARG A 1 88 ? 5.952 12.193 7.182 1.00 64.88 88 ARG A N 1
ATOM 638 C CA . ARG A 1 88 ? 5.927 12.681 5.788 1.00 64.88 88 ARG A CA 1
ATOM 639 C C . ARG A 1 88 ? 7.044 13.691 5.513 1.00 64.88 88 ARG A C 1
ATOM 641 O O . ARG A 1 88 ? 7.763 13.562 4.523 1.00 64.88 88 ARG A O 1
ATOM 648 N N . ASP A 1 89 ? 7.217 14.641 6.429 1.00 52.72 89 ASP A N 1
ATOM 649 C CA . ASP A 1 89 ? 8.145 15.767 6.284 1.00 52.72 89 ASP A CA 1
ATOM 650 C C . ASP A 1 89 ? 9.519 15.504 6.938 1.00 52.72 89 ASP A C 1
ATOM 652 O O . ASP A 1 89 ? 10.441 16.304 6.792 1.00 52.72 89 ASP A O 1
ATOM 656 N N . LYS A 1 90 ? 9.676 14.374 7.647 1.00 53.38 90 LYS A N 1
ATOM 657 C CA . LYS A 1 90 ? 10.900 13.994 8.378 1.00 53.38 90 LYS A CA 1
ATOM 658 C C . LYS A 1 90 ? 11.778 12.984 7.650 1.00 53.38 90 LYS A C 1
ATOM 660 O O . LYS A 1 90 ? 12.817 12.625 8.178 1.00 53.38 90 LYS A O 1
ATOM 665 N N . PHE A 1 91 ? 11.399 12.508 6.468 1.00 53.56 91 PHE A N 1
ATOM 666 C CA . PHE A 1 91 ? 12.305 11.719 5.631 1.00 53.56 91 PHE A CA 1
ATOM 667 C C . PHE A 1 91 ? 13.165 12.664 4.793 1.00 53.56 91 PHE A C 1
ATOM 669 O O . PHE A 1 91 ? 12.988 12.782 3.580 1.00 53.56 91 PHE A O 1
ATOM 676 N N . THR A 1 92 ? 14.068 13.392 5.453 1.00 46.53 92 THR A N 1
ATOM 677 C CA . THR A 1 92 ? 15.038 14.234 4.752 1.00 46.53 92 THR A CA 1
ATOM 678 C C . THR A 1 92 ? 16.120 13.350 4.119 1.00 46.53 92 THR A C 1
ATOM 680 O O . THR A 1 92 ? 16.281 12.186 4.503 1.00 46.53 92 THR A O 1
ATOM 683 N N . PRO A 1 93 ? 16.916 13.869 3.167 1.00 40.28 93 PRO A N 1
ATOM 684 C CA . PRO A 1 93 ? 18.011 13.120 2.556 1.00 40.28 93 PRO A CA 1
ATOM 685 C C . PRO A 1 93 ? 18.983 12.450 3.552 1.00 40.28 93 PRO A C 1
ATOM 687 O O . PRO A 1 93 ? 19.648 11.473 3.215 1.00 40.28 93 PRO A O 1
ATOM 690 N N . ASN A 1 94 ? 19.055 12.918 4.799 1.00 36.12 94 ASN A N 1
ATOM 691 C CA . ASN A 1 94 ? 19.982 12.392 5.801 1.00 36.12 94 ASN A CA 1
ATOM 692 C C . ASN A 1 94 ? 19.392 11.285 6.698 1.00 36.12 94 ASN A C 1
ATOM 694 O O . ASN A 1 94 ? 20.139 10.655 7.449 1.00 36.12 94 ASN A O 1
ATOM 698 N N . ASP A 1 95 ? 18.094 10.986 6.602 1.00 46.22 95 ASP A N 1
ATOM 699 C CA . ASP A 1 95 ? 17.392 10.066 7.510 1.00 46.22 95 ASP A CA 1
ATOM 700 C C . ASP A 1 95 ? 17.474 8.596 7.057 1.00 46.22 95 ASP A C 1
ATOM 702 O O . ASP A 1 95 ? 16.487 7.869 6.976 1.00 46.22 95 ASP A O 1
ATOM 706 N N . MET A 1 96 ? 18.694 8.120 6.785 1.00 37.09 96 MET A N 1
ATOM 707 C CA . MET A 1 96 ? 18.985 6.731 6.383 1.00 37.09 96 MET A CA 1
ATOM 708 C C . MET A 1 96 ? 18.880 5.703 7.521 1.00 37.09 96 MET A C 1
ATOM 710 O O . MET A 1 96 ? 19.095 4.508 7.297 1.00 37.09 96 MET A O 1
ATOM 714 N N . LYS A 1 97 ? 18.528 6.113 8.746 1.00 41.56 97 LYS A N 1
ATOM 715 C CA . LYS A 1 97 ? 18.148 5.164 9.800 1.00 41.56 97 LYS A CA 1
ATOM 716 C C . LYS A 1 97 ? 16.713 4.709 9.549 1.00 41.56 97 LYS A C 1
ATOM 718 O O . LYS A 1 97 ? 15.798 5.054 10.286 1.00 41.56 97 LYS A O 1
ATOM 723 N N . LEU A 1 98 ? 16.540 3.921 8.486 1.00 40.06 98 LEU A N 1
ATOM 724 C CA . LEU A 1 98 ? 15.375 3.065 8.296 1.00 40.06 98 LEU A CA 1
ATOM 725 C C . LEU A 1 98 ? 15.139 2.353 9.628 1.00 40.06 98 LEU A C 1
ATOM 727 O O . LEU A 1 98 ? 16.003 1.593 10.069 1.00 40.06 98 LEU A O 1
ATOM 731 N N . ASN A 1 99 ? 14.018 2.665 10.283 1.00 38.78 99 ASN A N 1
ATOM 732 C CA . ASN A 1 99 ? 13.532 2.007 11.491 1.00 38.78 99 ASN A CA 1
ATOM 733 C C . ASN A 1 99 ? 13.399 0.507 11.197 1.00 38.78 99 ASN A C 1
ATOM 735 O O . ASN A 1 99 ? 12.344 0.021 10.807 1.00 38.78 99 ASN A O 1
ATOM 739 N N . ARG A 1 100 ? 14.501 -0.233 11.316 1.00 36.06 100 ARG A N 1
ATOM 740 C CA . ARG A 1 100 ? 14.530 -1.686 11.216 1.00 36.06 100 ARG A CA 1
ATOM 741 C C . ARG A 1 100 ? 14.162 -2.215 12.595 1.00 36.06 100 ARG A C 1
ATOM 743 O O . ARG A 1 100 ? 15.015 -2.298 13.470 1.00 36.06 100 ARG A O 1
ATOM 750 N N . GLY A 1 101 ? 12.885 -2.540 12.777 1.00 36.41 101 GLY A N 1
ATOM 751 C CA . GLY A 1 101 ? 12.450 -3.440 13.849 1.00 36.41 101 GLY A CA 1
ATOM 752 C C . GLY A 1 101 ? 11.681 -2.833 15.024 1.00 36.41 101 GLY A C 1
ATOM 753 O O . GLY A 1 101 ? 11.645 -3.458 16.076 1.00 36.41 101 GLY A O 1
ATOM 754 N N . GLY A 1 102 ? 11.051 -1.665 14.878 1.00 37.56 102 GLY A N 1
ATOM 755 C CA . GLY A 1 102 ? 10.086 -1.174 15.873 1.00 37.56 102 GLY A CA 1
ATOM 756 C C . GLY A 1 102 ? 8.643 -1.625 15.575 1.00 37.56 102 GLY A C 1
ATOM 757 O O . GLY A 1 102 ? 8.308 -1.871 14.419 1.00 37.56 102 GLY A O 1
ATOM 758 N N . PRO A 1 103 ? 7.741 -1.678 16.568 1.00 38.41 103 PRO A N 1
ATOM 759 C CA . PRO A 1 103 ? 6.323 -2.011 16.358 1.00 38.41 103 PRO A CA 1
ATOM 760 C C . PRO A 1 103 ? 5.550 -0.994 15.484 1.00 38.41 103 PRO A C 1
ATOM 762 O O . PRO A 1 103 ? 4.435 -1.281 15.065 1.00 38.41 103 PRO A O 1
ATOM 765 N N . ASN A 1 104 ? 6.170 0.141 15.127 1.00 49.62 104 ASN A N 1
ATOM 766 C CA . ASN A 1 104 ? 5.603 1.245 14.335 1.00 49.62 104 ASN A CA 1
ATOM 767 C C . ASN A 1 104 ? 6.326 1.451 12.979 1.00 49.62 104 ASN A C 1
ATOM 769 O O . ASN A 1 104 ? 6.580 2.582 12.558 1.00 49.62 104 ASN A O 1
ATOM 773 N N . CYS A 1 105 ? 6.764 0.372 12.320 1.00 54.06 105 CYS A N 1
ATOM 774 C CA . CYS A 1 105 ? 7.617 0.438 11.126 1.00 54.06 105 CYS A CA 1
ATOM 775 C C . CYS A 1 105 ? 6.907 0.993 9.876 1.00 54.06 105 CYS A C 1
ATOM 777 O O . CYS A 1 105 ? 6.490 0.251 8.995 1.00 54.06 105 CYS A O 1
ATOM 779 N N . LEU A 1 106 ? 6.915 2.316 9.718 1.00 64.69 106 LEU A N 1
ATOM 780 C CA . LEU A 1 106 ? 6.630 3.012 8.453 1.00 64.69 106 LEU A CA 1
ATOM 781 C C . LE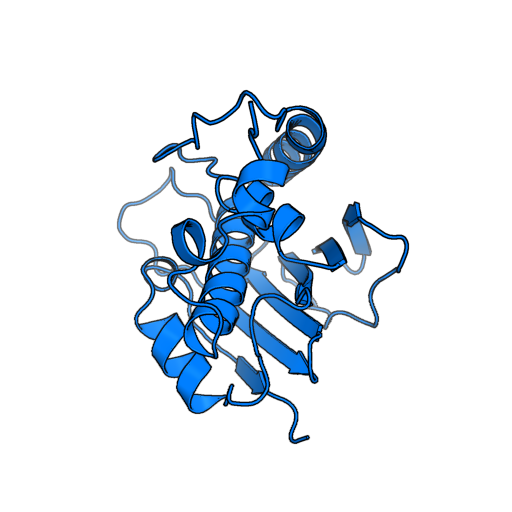U A 1 106 ? 7.834 3.004 7.485 1.00 64.69 106 LEU A C 1
ATOM 783 O O . LEU A 1 106 ? 7.967 3.872 6.626 1.00 64.69 106 LEU A O 1
ATOM 787 N N . ALA A 1 107 ? 8.742 2.038 7.650 1.00 70.00 107 ALA A N 1
ATOM 788 C CA . ALA A 1 107 ? 9.984 1.918 6.890 1.00 70.00 107 ALA A CA 1
ATOM 789 C C . ALA A 1 107 ? 9.796 1.786 5.362 1.00 70.00 107 ALA A C 1
ATOM 791 O O . ALA A 1 107 ? 10.676 2.261 4.646 1.00 70.00 107 ALA A O 1
ATOM 792 N N . PRO A 1 108 ? 8.689 1.214 4.842 1.00 80.94 108 PRO A N 1
ATOM 793 C CA . PRO A 1 108 ? 8.438 1.183 3.399 1.00 80.94 108 PRO A CA 1
ATOM 794 C C . PRO A 1 108 ? 8.088 2.542 2.771 1.00 80.94 108 PRO A C 1
ATOM 796 O O . PRO A 1 108 ? 8.266 2.712 1.565 1.00 80.94 108 PRO A O 1
ATOM 799 N N . LEU A 1 109 ? 7.620 3.526 3.555 1.00 78.25 109 LEU A N 1
ATOM 800 C CA . LEU A 1 109 ? 7.086 4.786 3.021 1.00 78.25 109 LEU A CA 1
ATOM 801 C C . LEU A 1 109 ? 8.092 5.556 2.136 1.00 78.25 109 LEU A C 1
ATOM 803 O O . LEU A 1 109 ? 7.700 5.970 1.050 1.00 78.25 109 LEU A O 1
ATOM 807 N N . PRO A 1 110 ? 9.380 5.727 2.499 1.00 78.06 110 PRO A N 1
ATOM 808 C CA . PRO A 1 110 ? 10.344 6.406 1.630 1.00 78.06 110 PRO A CA 1
ATOM 809 C C . PRO A 1 110 ? 10.568 5.708 0.285 1.00 78.06 110 PRO A C 1
ATOM 811 O O . PRO A 1 110 ? 10.838 6.385 -0.702 1.00 78.06 110 PRO A O 1
ATOM 814 N N . VAL A 1 111 ? 10.463 4.375 0.242 1.00 83.06 111 VAL A N 1
ATOM 815 C CA . VAL A 1 111 ? 10.622 3.602 -0.998 1.00 83.06 111 VAL A CA 1
ATOM 816 C C . VAL A 1 111 ? 9.407 3.791 -1.894 1.00 83.06 111 VAL A C 1
ATOM 818 O O . VAL A 1 111 ? 9.577 4.113 -3.065 1.00 83.06 111 VAL A O 1
ATOM 821 N N . LEU A 1 112 ? 8.199 3.678 -1.331 1.00 84.81 112 LEU A N 1
ATOM 822 C CA . LEU A 1 112 ? 6.954 3.927 -2.060 1.00 84.81 112 LEU A CA 1
ATOM 823 C C . LEU A 1 112 ? 6.956 5.343 -2.647 1.00 84.81 112 LEU A C 1
ATOM 825 O O . LEU A 1 112 ? 6.841 5.502 -3.851 1.00 84.81 112 LEU A O 1
ATOM 829 N N . ARG A 1 113 ? 7.244 6.365 -1.835 1.00 81.19 113 ARG A N 1
ATOM 830 C CA . ARG A 1 113 ? 7.308 7.763 -2.300 1.00 81.19 113 ARG A CA 1
ATOM 831 C C . ARG A 1 113 ? 8.342 8.001 -3.399 1.00 81.19 113 ARG A C 1
ATOM 833 O O . ARG A 1 113 ? 8.116 8.815 -4.283 1.00 81.19 113 ARG A O 1
ATOM 840 N N . ALA A 1 114 ? 9.491 7.328 -3.336 1.00 80.62 114 ALA A N 1
ATOM 841 C CA . ALA A 1 114 ? 10.543 7.489 -4.336 1.00 80.62 114 ALA A CA 1
ATOM 842 C C . ALA A 1 114 ? 10.197 6.837 -5.681 1.00 80.62 114 ALA A C 1
ATOM 844 O O . ALA A 1 114 ? 10.692 7.285 -6.714 1.00 80.62 114 ALA A O 1
ATOM 845 N N . LEU A 1 115 ? 9.420 5.751 -5.658 1.00 86.19 115 LEU A N 1
ATOM 846 C CA . LEU A 1 115 ? 9.228 4.849 -6.798 1.00 86.19 115 LEU A CA 1
ATOM 847 C C . LEU A 1 115 ? 7.782 4.823 -7.316 1.00 86.19 115 LEU A C 1
ATOM 849 O O . LEU A 1 115 ? 7.426 3.945 -8.097 1.00 86.19 115 LEU A O 1
ATOM 853 N N . THR A 1 116 ? 6.955 5.783 -6.900 1.00 83.31 116 THR A N 1
ATOM 854 C CA . THR A 1 116 ? 5.576 5.939 -7.380 1.00 83.31 116 THR A CA 1
ATOM 855 C C . THR A 1 116 ? 5.315 7.373 -7.809 1.00 83.31 116 THR A C 1
ATOM 857 O O . THR A 1 116 ? 5.772 8.302 -7.145 1.00 83.31 116 THR A O 1
ATOM 860 N N . HIS A 1 117 ? 4.547 7.567 -8.880 1.00 80.94 117 HIS A N 1
ATOM 861 C CA . HIS A 1 117 ? 4.115 8.901 -9.313 1.00 80.94 117 HIS A CA 1
ATOM 862 C C . HIS A 1 117 ? 3.020 9.489 -8.429 1.00 80.94 117 HIS A C 1
ATOM 864 O O . HIS A 1 117 ? 2.901 10.702 -8.304 1.00 80.94 117 HIS A O 1
ATOM 870 N N . ARG A 1 118 ? 2.187 8.629 -7.849 1.00 81.69 118 ARG A N 1
ATOM 871 C CA . ARG A 1 118 ? 1.078 9.009 -6.978 1.00 81.69 118 ARG A CA 1
ATOM 872 C C . ARG A 1 118 ? 1.055 8.050 -5.813 1.00 81.69 118 ARG A C 1
ATOM 874 O O . ARG A 1 118 ? 1.231 6.854 -6.022 1.00 81.69 118 ARG A O 1
ATOM 881 N N . LEU A 1 119 ? 0.792 8.563 -4.617 1.00 82.38 119 LEU A N 1
ATOM 882 C CA . LEU A 1 119 ? 0.577 7.745 -3.432 1.00 82.38 119 LEU A CA 1
ATOM 883 C C . LEU A 1 119 ? -0.591 8.322 -2.645 1.00 82.38 119 LEU A C 1
ATOM 885 O O . LEU A 1 119 ? -0.522 9.428 -2.108 1.00 82.38 119 LEU A O 1
ATOM 889 N N . HIS A 1 120 ? -1.669 7.554 -2.561 1.00 85.75 120 HIS A N 1
ATOM 890 C CA . HIS A 1 120 ? -2.832 7.914 -1.775 1.00 85.75 120 HIS A CA 1
ATOM 891 C C . HIS A 1 120 ? -3.140 6.832 -0.747 1.00 85.75 120 HIS A C 1
ATOM 893 O O . HIS A 1 120 ? -3.437 5.696 -1.103 1.00 85.75 120 HIS A O 1
ATOM 899 N N . ILE A 1 121 ? -3.103 7.210 0.528 1.00 84.56 121 ILE A N 1
ATOM 900 C CA . ILE A 1 121 ? -3.447 6.373 1.669 1.00 84.56 121 ILE A CA 1
ATOM 901 C C . ILE A 1 121 ? -4.700 6.937 2.324 1.00 84.56 121 ILE A C 1
ATOM 903 O O . ILE A 1 121 ? -4.747 8.113 2.695 1.00 84.56 121 ILE A O 1
ATOM 907 N N . SER A 1 122 ? -5.703 6.091 2.515 1.00 85.19 122 SER A N 1
ATOM 908 C CA . SER A 1 122 ? -6.956 6.469 3.168 1.00 85.19 122 SER A CA 1
ATOM 909 C C . SER A 1 122 ? -7.452 5.364 4.086 1.00 85.19 122 SER A C 1
ATOM 911 O O . SER A 1 122 ? -7.112 4.194 3.896 1.00 85.19 122 SER A O 1
ATOM 913 N N . ARG A 1 123 ? -8.265 5.747 5.073 1.00 86.44 123 ARG A N 1
ATOM 914 C CA . ARG A 1 123 ? -9.067 4.804 5.849 1.00 86.44 123 ARG A CA 1
ATOM 915 C C . ARG A 1 123 ? -10.543 4.931 5.510 1.00 86.44 123 ARG A C 1
ATOM 917 O O . ARG A 1 123 ? -11.029 6.038 5.271 1.00 86.44 123 ARG A O 1
ATOM 924 N N . HIS A 1 124 ? -11.249 3.813 5.567 1.00 84.88 124 HIS A N 1
ATOM 925 C CA . HIS A 1 124 ? -12.698 3.757 5.548 1.00 84.88 124 HIS A CA 1
ATOM 926 C C . HIS A 1 124 ? -13.200 3.074 6.821 1.00 84.88 124 HIS A C 1
ATOM 928 O O . HIS A 1 124 ? -12.761 1.972 7.142 1.00 84.88 124 HIS A O 1
ATOM 934 N N . MET A 1 125 ? -14.087 3.743 7.554 1.00 81.19 125 MET A N 1
ATOM 935 C CA . MET A 1 125 ? -14.691 3.238 8.789 1.00 81.19 125 MET A CA 1
ATOM 936 C C . MET A 1 125 ? -16.055 3.901 8.974 1.00 81.19 125 MET A C 1
ATOM 938 O O . MET A 1 125 ? -16.193 5.097 8.716 1.00 81.19 125 MET A O 1
ATOM 942 N N . ASP A 1 126 ? -17.059 3.131 9.395 1.00 79.06 126 ASP A N 1
ATOM 943 C CA . ASP A 1 126 ? -18.423 3.617 9.650 1.00 79.06 126 ASP A CA 1
ATOM 944 C C . ASP A 1 126 ? -19.033 4.399 8.467 1.00 79.06 126 ASP A C 1
ATOM 946 O O . ASP A 1 126 ? -19.676 5.437 8.636 1.00 79.06 126 ASP A O 1
ATOM 950 N N . GLY A 1 127 ? -18.793 3.929 7.236 1.00 73.69 127 GLY A N 1
ATOM 951 C CA . GLY A 1 127 ? -19.303 4.566 6.018 1.00 73.69 127 GLY A CA 1
ATOM 952 C C . GLY A 1 127 ? -18.579 5.858 5.619 1.00 73.69 127 GLY A C 1
ATOM 953 O O . GLY A 1 127 ? -18.956 6.482 4.628 1.00 73.69 127 GLY A O 1
ATOM 954 N N . GLN A 1 128 ? -17.532 6.265 6.342 1.00 79.00 128 GLN A N 1
ATOM 955 C CA . GLN A 1 128 ? -16.760 7.472 6.054 1.00 79.00 128 GLN A CA 1
ATOM 956 C C . GLN A 1 128 ? -15.366 7.140 5.534 1.00 79.00 128 GLN A C 1
ATOM 958 O O . GLN A 1 128 ? -14.630 6.366 6.142 1.00 79.00 128 GLN A O 1
ATOM 963 N N . THR A 1 129 ? -14.969 7.800 4.445 1.00 82.69 129 THR A N 1
ATOM 964 C CA . THR A 1 129 ? -13.599 7.748 3.922 1.00 82.69 129 THR A CA 1
ATOM 965 C C . THR A 1 129 ? -12.829 8.983 4.372 1.00 82.69 129 THR A C 1
ATOM 967 O O . THR A 1 129 ? -13.209 10.109 4.050 1.00 82.69 129 THR A O 1
ATOM 970 N N . LYS A 1 130 ? -11.725 8.778 5.093 1.00 83.12 130 LYS A N 1
ATOM 971 C CA . LYS A 1 130 ? -10.812 9.837 5.536 1.00 83.12 130 LYS A CA 1
ATOM 972 C C . LYS A 1 130 ? -9.452 9.657 4.846 1.00 83.12 130 LYS A C 1
ATOM 974 O O . LYS A 1 130 ? -8.840 8.598 5.013 1.00 83.12 130 LYS A O 1
ATOM 979 N N . PRO A 1 131 ? -8.943 10.660 4.109 1.00 82.00 131 PRO A N 1
ATOM 980 C CA . PRO A 1 131 ? -7.571 10.625 3.617 1.00 82.00 131 PRO A CA 1
ATOM 981 C C . PRO A 1 131 ? -6.586 10.694 4.794 1.00 82.00 131 PRO A C 1
ATOM 983 O O . PRO A 1 131 ? -6.790 11.462 5.736 1.00 82.00 131 PRO A O 1
ATOM 986 N N . ILE A 1 132 ? -5.521 9.895 4.733 1.00 80.75 132 ILE A N 1
ATOM 987 C CA . ILE A 1 132 ? -4.420 9.902 5.707 1.00 80.75 132 ILE A CA 1
ATOM 988 C C . ILE A 1 132 ? -3.194 10.586 5.088 1.00 80.75 132 ILE A C 1
ATOM 990 O O . ILE A 1 132 ? -2.634 11.504 5.680 1.00 80.75 132 ILE A O 1
ATOM 994 N N . LEU A 1 133 ? -2.800 10.176 3.879 1.00 79.25 133 LEU A N 1
ATOM 995 C CA . LEU A 1 133 ? -1.694 10.764 3.119 1.00 79.25 133 LEU A CA 1
ATOM 996 C C . LEU A 1 133 ? -2.098 10.853 1.649 1.00 79.25 133 LEU A C 1
ATOM 998 O O . LEU A 1 133 ? -2.448 9.837 1.065 1.00 79.25 133 LEU A O 1
ATOM 1002 N N . VAL A 1 134 ? -2.033 12.039 1.050 1.00 76.56 134 VAL A N 1
ATOM 1003 C CA . VAL A 1 134 ? -2.316 12.252 -0.378 1.00 76.56 134 VAL A CA 1
ATOM 1004 C C . VAL A 1 134 ? -1.112 12.953 -0.991 1.00 76.56 134 VAL A C 1
ATOM 1006 O O . VAL A 1 134 ? -0.813 14.087 -0.618 1.00 76.56 134 VAL A O 1
ATOM 1009 N N . GLU A 1 135 ? -0.445 12.296 -1.931 1.00 73.75 135 GLU A N 1
ATOM 1010 C CA . GLU A 1 135 ? 0.599 12.887 -2.765 1.00 73.75 135 GLU A CA 1
ATOM 1011 C C . GLU A 1 135 ? 0.100 12.897 -4.224 1.00 73.75 135 GLU A C 1
ATOM 1013 O O . GLU A 1 135 ? -0.338 11.871 -4.745 1.00 73.75 135 GLU A O 1
ATOM 1018 N N . ASP A 1 136 ? 0.086 14.090 -4.833 1.00 65.38 136 ASP A N 1
ATOM 1019 C CA . ASP A 1 136 ? -0.378 14.398 -6.202 1.00 65.38 136 ASP A CA 1
ATOM 1020 C C . ASP A 1 136 ? -1.887 14.280 -6.529 1.00 65.38 136 ASP A C 1
ATOM 1022 O O . ASP A 1 136 ? -2.299 13.895 -7.623 1.00 65.38 136 ASP A O 1
ATOM 1026 N N . GLY A 1 137 ? -2.739 14.779 -5.624 1.00 44.34 137 GLY A N 1
ATOM 1027 C CA . GLY A 1 137 ? -3.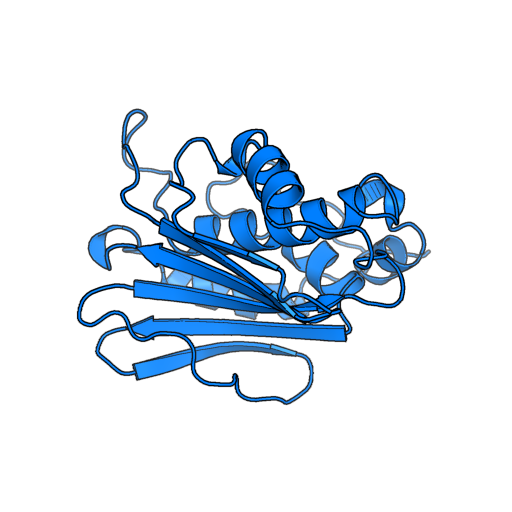936 15.549 -6.020 1.00 44.34 137 GLY A CA 1
ATOM 1028 C C . GLY A 1 137 ? -5.134 14.818 -6.647 1.00 44.34 137 GLY A C 1
ATOM 1029 O O . GLY A 1 137 ? -6.002 15.483 -7.209 1.00 44.34 137 GLY A O 1
ATOM 1030 N N . GLY A 1 138 ? -5.245 13.494 -6.529 1.00 37.75 138 GLY A N 1
ATOM 1031 C CA . GLY A 1 138 ? -6.454 12.746 -6.897 1.00 37.75 138 GLY A CA 1
ATOM 1032 C C . GLY A 1 138 ? -7.167 12.154 -5.679 1.00 37.75 138 GLY A C 1
ATOM 1033 O O . GLY A 1 138 ? -6.548 11.453 -4.882 1.00 37.75 138 GLY A O 1
ATOM 1034 N N . LEU A 1 139 ? -8.476 12.392 -5.544 1.00 37.47 139 LEU A N 1
ATOM 1035 C CA . LEU A 1 139 ? -9.330 11.568 -4.680 1.00 37.47 139 LEU A CA 1
ATOM 1036 C C . LEU A 1 139 ? -9.458 10.162 -5.299 1.00 37.47 139 LEU A C 1
ATOM 1038 O O . LEU A 1 139 ? -9.454 10.034 -6.525 1.00 37.47 139 LEU A O 1
ATOM 1042 N N . PRO A 1 140 ? -9.565 9.097 -4.490 1.00 44.28 140 PRO A N 1
ATOM 1043 C CA . PRO A 1 140 ? -9.628 7.741 -5.007 1.00 44.28 140 PRO A CA 1
ATOM 1044 C C . PRO A 1 140 ? -10.940 7.543 -5.781 1.00 44.28 140 PRO A C 1
ATOM 1046 O O . PRO A 1 140 ? -11.997 8.017 -5.360 1.00 44.28 140 PRO A O 1
ATOM 1049 N N . ALA A 1 141 ? -10.886 6.789 -6.882 1.00 46.31 141 ALA A N 1
ATOM 1050 C CA . ALA A 1 141 ? -12.063 6.069 -7.367 1.00 46.31 141 ALA A CA 1
ATOM 1051 C C . ALA A 1 141 ? -12.529 5.089 -6.274 1.00 46.31 141 ALA A C 1
ATOM 1053 O O . ALA A 1 141 ? -11.701 4.620 -5.494 1.00 46.31 141 ALA A O 1
ATOM 1054 N N . ALA A 1 142 ? -13.839 4.837 -6.195 1.00 45.03 142 ALA A N 1
ATOM 1055 C CA . ALA A 1 142 ? -14.503 4.132 -5.097 1.00 45.03 142 ALA A CA 1
ATOM 1056 C C . ALA A 1 142 ? -13.699 2.926 -4.569 1.00 45.03 142 ALA A C 1
ATOM 1058 O O . ALA A 1 142 ? -13.567 1.906 -5.240 1.00 45.03 142 ALA A O 1
ATOM 1059 N N . ILE A 1 143 ? -13.168 3.058 -3.352 1.00 51.41 143 ILE A N 1
ATOM 1060 C CA . ILE A 1 143 ? -12.617 1.930 -2.596 1.00 51.41 143 ILE A CA 1
ATOM 1061 C C . ILE A 1 143 ? -13.824 1.086 -2.161 1.00 51.41 143 ILE A C 1
ATOM 1063 O O . ILE A 1 143 ? -14.821 1.679 -1.728 1.00 51.41 143 ILE A O 1
ATOM 1067 N N . PRO A 1 144 ? -13.785 -0.254 -2.289 1.00 50.56 144 PRO A N 1
ATOM 1068 C CA . PRO A 1 144 ? -14.856 -1.117 -1.803 1.00 50.56 144 PRO A CA 1
ATOM 1069 C C . PRO A 1 144 ? -15.214 -0.753 -0.365 1.00 50.56 144 PRO A C 1
ATOM 1071 O O . PRO A 1 144 ? -14.335 -0.433 0.422 1.00 50.56 144 PRO A O 1
ATOM 1074 N N . VAL A 1 145 ? -16.498 -0.762 -0.031 1.00 46.25 145 VAL A N 1
ATOM 1075 C CA . VAL A 1 145 ? -16.988 -0.403 1.302 1.00 46.25 145 VAL A CA 1
ATOM 1076 C C . VAL A 1 145 ? -17.108 -1.685 2.120 1.00 46.25 145 VAL A C 1
ATOM 1078 O O . VAL A 1 145 ? -17.742 -2.635 1.663 1.00 46.25 145 VAL A O 1
ATOM 1081 N N . SER A 1 146 ? -16.527 -1.730 3.319 1.00 49.94 146 SER A N 1
ATOM 1082 C CA . SER A 1 146 ? -16.819 -2.786 4.293 1.00 49.94 146 SER A CA 1
ATOM 1083 C C . SER A 1 146 ? -17.904 -2.264 5.229 1.00 49.94 146 SER A C 1
ATOM 1085 O O . SER A 1 146 ? -17.711 -1.243 5.883 1.00 49.94 146 SER A O 1
ATOM 1087 N N . GLU A 1 147 ? -19.059 -2.937 5.294 1.00 50.81 147 GLU A N 1
ATOM 1088 C CA . GLU A 1 147 ? -20.201 -2.502 6.121 1.00 50.81 147 GLU A CA 1
ATOM 1089 C C . GLU A 1 147 ? -19.883 -2.464 7.629 1.00 50.81 147 GLU A C 1
ATOM 1091 O O . GLU A 1 147 ? -20.639 -1.865 8.394 1.00 50.81 147 GLU A O 1
ATOM 1096 N N . LYS A 1 148 ? -18.803 -3.125 8.076 1.00 54.41 148 LYS A N 1
ATOM 1097 C CA . LYS A 1 148 ? -18.432 -3.265 9.500 1.00 54.41 148 LYS A CA 1
ATOM 1098 C C . LYS A 1 148 ? -16.918 -3.280 9.773 1.00 54.41 148 LYS A C 1
ATOM 1100 O O . LYS A 1 148 ? -16.517 -3.504 10.914 1.00 54.41 148 LYS A O 1
ATOM 1105 N N . GLY A 1 149 ? -16.087 -3.102 8.748 1.00 65.31 149 GLY A N 1
ATOM 1106 C CA . GLY A 1 149 ? -14.632 -3.254 8.824 1.00 65.31 149 GLY A CA 1
ATOM 1107 C C . GLY A 1 149 ? -13.889 -1.930 8.710 1.00 65.31 149 GLY A C 1
ATOM 1108 O O . GLY A 1 149 ? -14.354 -0.980 8.080 1.00 65.31 149 GLY A O 1
ATOM 1109 N N . LEU A 1 150 ? -12.712 -1.883 9.322 1.00 72.06 150 LEU A N 1
ATOM 1110 C CA . LEU A 1 150 ? -11.700 -0.886 9.027 1.00 72.06 150 LEU A CA 1
ATOM 1111 C C . LEU A 1 150 ? -11.025 -1.291 7.718 1.00 72.06 150 LEU A C 1
ATOM 1113 O O . LEU A 1 150 ? -10.333 -2.306 7.665 1.00 72.06 150 LEU A O 1
ATOM 1117 N N . LEU A 1 151 ? -11.166 -0.461 6.689 1.00 80.19 151 LEU A N 1
ATOM 1118 C CA . LEU A 1 151 ? -10.334 -0.579 5.499 1.00 80.19 151 LEU A CA 1
ATOM 1119 C C . LEU A 1 151 ? -9.226 0.453 5.559 1.00 80.19 151 LEU A C 1
ATOM 1121 O O . LEU A 1 151 ? -9.495 1.633 5.783 1.00 80.19 151 LEU A O 1
ATOM 1125 N N . VAL A 1 152 ? -7.995 0.034 5.294 1.00 78.00 152 VAL A N 1
ATOM 1126 C CA . VAL A 1 152 ? -6.902 0.960 4.993 1.00 78.00 152 VAL A CA 1
ATOM 1127 C C . VAL A 1 152 ? -6.353 0.601 3.628 1.00 78.00 152 VAL A C 1
ATOM 1129 O O . VAL A 1 152 ? -5.974 -0.543 3.380 1.00 78.00 152 VAL A O 1
ATOM 1132 N N . ALA A 1 153 ? -6.356 1.580 2.733 1.00 82.06 153 ALA A N 1
ATOM 1133 C CA . ALA A 1 153 ? -6.007 1.389 1.337 1.00 82.06 153 ALA A CA 1
ATOM 1134 C C . ALA A 1 153 ? -4.840 2.286 0.946 1.00 82.06 153 ALA A C 1
ATOM 1136 O O . ALA A 1 153 ? -4.818 3.456 1.330 1.00 82.06 153 ALA A O 1
ATOM 1137 N N . ALA A 1 154 ? -3.923 1.747 0.146 1.00 83.75 154 ALA A N 1
ATOM 1138 C CA . ALA A 1 154 ? -2.933 2.495 -0.609 1.00 83.75 154 ALA A CA 1
ATOM 1139 C C . ALA A 1 154 ? -3.229 2.326 -2.100 1.00 83.75 154 ALA A C 1
ATOM 1141 O O . ALA A 1 154 ? -3.260 1.204 -2.601 1.00 83.75 154 ALA A O 1
ATOM 1142 N N . ARG A 1 155 ? -3.422 3.435 -2.810 1.00 84.50 155 ARG A N 1
ATOM 1143 C CA . ARG A 1 155 ? -3.379 3.474 -4.271 1.00 84.50 155 ARG A CA 1
ATOM 1144 C C . ARG A 1 155 ? -2.094 4.151 -4.698 1.00 84.50 155 ARG A C 1
ATOM 1146 O O . ARG A 1 155 ? -1.776 5.224 -4.183 1.00 84.50 155 ARG A O 1
ATOM 1153 N N . PHE A 1 156 ? -1.398 3.553 -5.646 1.00 79.38 156 PHE A N 1
ATOM 1154 C CA . PHE A 1 156 ? -0.208 4.150 -6.214 1.00 79.38 156 PHE A CA 1
ATOM 1155 C C . PHE A 1 156 ? -0.033 3.775 -7.676 1.00 79.38 156 PHE A C 1
ATOM 1157 O O . PHE A 1 156 ? -0.514 2.739 -8.113 1.00 79.38 156 PHE A O 1
ATOM 1164 N N . THR A 1 157 ? 0.656 4.639 -8.410 1.00 83.50 157 THR A N 1
ATOM 1165 C CA . THR A 1 157 ? 1.045 4.392 -9.802 1.00 83.50 157 THR A CA 1
ATOM 1166 C C . THR A 1 157 ? 2.545 4.152 -9.819 1.00 83.50 157 THR A C 1
ATOM 1168 O O . THR A 1 157 ? 3.279 4.973 -9.252 1.00 83.50 157 THR A O 1
ATOM 1171 N N . PHE A 1 158 ? 3.012 3.060 -10.427 1.00 81.75 158 PHE A N 1
ATOM 1172 C CA . PHE A 1 158 ? 4.446 2.825 -10.602 1.00 81.75 158 PHE A CA 1
ATOM 1173 C C . PHE A 1 158 ? 5.090 4.001 -11.346 1.00 81.75 158 PHE A C 1
ATOM 1175 O O . PHE A 1 158 ? 4.452 4.651 -12.173 1.00 81.75 158 PHE A O 1
ATOM 1182 N N . SER A 1 159 ? 6.341 4.321 -11.015 1.00 77.88 159 SER A N 1
ATOM 1183 C CA . SER A 1 159 ? 7.152 5.163 -11.898 1.00 77.88 159 SER A CA 1
ATOM 1184 C C . SER A 1 159 ? 7.671 4.361 -13.094 1.00 77.88 159 SER A C 1
ATOM 1186 O O . SER A 1 159 ? 7.517 3.147 -13.110 1.00 77.88 159 SER A O 1
ATOM 1188 N N . ASP A 1 160 ? 8.375 4.992 -14.041 1.00 70.50 160 ASP A N 1
ATOM 1189 C CA . ASP A 1 160 ? 9.072 4.313 -15.162 1.00 70.50 160 ASP A CA 1
ATOM 1190 C C . ASP A 1 160 ? 10.150 3.283 -14.724 1.00 70.50 160 ASP A C 1
ATOM 1192 O O . ASP A 1 160 ? 11.009 2.872 -15.505 1.00 70.50 160 ASP A O 1
ATOM 1196 N N . VAL A 1 161 ? 10.202 2.948 -13.436 1.00 68.81 161 VAL A N 1
ATOM 1197 C CA . VAL A 1 161 ? 11.266 2.198 -12.787 1.00 68.81 161 VAL A CA 1
ATOM 1198 C C . VAL A 1 161 ? 10.931 0.712 -12.664 1.00 68.81 161 VAL A C 1
ATOM 1200 O O . VAL A 1 161 ? 11.791 -0.073 -13.047 1.00 68.81 161 VAL A O 1
ATOM 1203 N N . PRO A 1 162 ? 9.772 0.269 -12.146 1.00 77.75 162 PRO A N 1
ATOM 1204 C CA . PRO A 1 162 ? 9.385 -1.135 -12.201 1.00 77.75 162 PRO A CA 1
ATOM 1205 C C . PRO A 1 162 ? 8.509 -1.394 -13.433 1.00 77.75 162 PRO A C 1
ATOM 1207 O O . PRO A 1 162 ? 7.432 -0.820 -13.554 1.00 77.75 162 PRO A O 1
ATOM 1210 N N . ASP A 1 163 ? 8.937 -2.302 -14.308 1.00 79.06 163 ASP A N 1
ATOM 1211 C CA . ASP A 1 163 ? 8.105 -2.804 -15.402 1.00 79.06 163 ASP A CA 1
ATOM 1212 C C . ASP A 1 163 ? 7.044 -3.777 -14.858 1.00 79.06 163 ASP A C 1
ATOM 1214 O O . ASP A 1 163 ? 7.364 -4.836 -14.300 1.00 79.06 163 ASP A O 1
ATOM 1218 N N . SER A 1 164 ? 5.778 -3.385 -14.998 1.00 78.06 164 SER A N 1
ATOM 1219 C CA . SER A 1 164 ? 4.601 -4.119 -14.534 1.00 78.06 164 SER A CA 1
ATOM 1220 C C . SER A 1 164 ? 3.996 -5.036 -15.609 1.00 78.06 164 SER A C 1
ATOM 1222 O O . SER A 1 164 ? 3.134 -5.852 -15.285 1.00 78.06 164 SER A O 1
ATOM 1224 N N . SER A 1 165 ? 4.459 -4.953 -16.864 1.00 79.12 165 SER A N 1
ATOM 1225 C CA . SER A 1 165 ? 3.792 -5.554 -18.033 1.00 79.12 165 SER A CA 1
ATOM 1226 C C . SER A 1 165 ? 3.680 -7.082 -17.993 1.00 79.12 165 SER A C 1
ATOM 1228 O O . SER A 1 165 ? 2.711 -7.645 -18.496 1.00 79.12 165 SER A O 1
ATOM 1230 N N . ASP A 1 166 ? 4.633 -7.750 -17.342 1.00 81.00 166 ASP A N 1
ATOM 1231 C CA . ASP A 1 166 ? 4.665 -9.210 -17.183 1.00 81.00 166 ASP A CA 1
ATOM 1232 C C . ASP A 1 166 ? 4.051 -9.695 -15.851 1.00 81.00 166 ASP A C 1
ATOM 1234 O O . ASP A 1 166 ? 4.202 -10.867 -15.476 1.00 81.00 166 ASP A O 1
ATOM 1238 N N . LEU A 1 167 ? 3.417 -8.811 -15.072 1.00 86.06 167 LEU A N 1
ATOM 1239 C CA . LEU A 1 167 ? 2.818 -9.182 -13.794 1.00 86.06 167 LEU A CA 1
ATOM 1240 C C . LEU A 1 167 ? 1.483 -9.904 -14.021 1.00 86.06 167 LEU A C 1
ATOM 1242 O O . LEU A 1 167 ? 0.574 -9.373 -14.644 1.00 86.06 167 LEU A O 1
ATOM 1246 N N . THR A 1 168 ? 1.334 -11.105 -13.466 1.00 88.94 168 THR A N 1
ATOM 1247 C CA . THR A 1 168 ? 0.068 -11.856 -13.489 1.00 88.94 168 THR A CA 1
ATOM 1248 C C . THR A 1 168 ? -0.480 -12.037 -12.078 1.00 88.94 168 THR A C 1
ATOM 1250 O O . THR A 1 168 ? 0.280 -11.996 -11.105 1.00 88.94 168 THR A O 1
ATOM 1253 N N . SER A 1 169 ? -1.789 -12.286 -11.957 1.00 88.75 169 SER A N 1
ATOM 1254 C CA . SER A 1 169 ? -2.434 -12.584 -10.668 1.00 88.75 169 SER A CA 1
ATOM 1255 C C . SER A 1 169 ? -1.739 -13.744 -9.945 1.00 88.75 169 SER A C 1
ATOM 1257 O O . SER A 1 169 ? -1.385 -13.595 -8.778 1.00 88.75 169 SER A O 1
ATOM 1259 N N . ASP A 1 170 ? -1.444 -14.839 -10.658 1.00 90.00 170 ASP A N 1
ATOM 1260 C CA . ASP A 1 170 ? -0.769 -16.027 -10.113 1.00 90.00 170 ASP A CA 1
ATOM 1261 C C . ASP A 1 170 ? 0.648 -15.719 -9.614 1.00 90.00 170 ASP A C 1
ATOM 1263 O O . ASP A 1 170 ? 1.060 -16.173 -8.543 1.00 90.00 170 ASP A O 1
ATOM 1267 N N . TYR A 1 171 ? 1.416 -14.941 -10.387 1.00 90.50 171 TYR A N 1
ATOM 1268 C CA . TYR A 1 171 ? 2.771 -14.561 -9.993 1.00 90.50 171 TYR A CA 1
ATOM 1269 C C . TYR A 1 171 ? 2.746 -13.698 -8.734 1.00 90.50 171 TYR A C 1
ATOM 1271 O O . TYR A 1 171 ? 3.505 -13.945 -7.795 1.00 90.50 171 TYR A O 1
ATOM 1279 N N . LEU A 1 172 ? 1.865 -12.698 -8.709 1.00 88.38 172 LEU A N 1
ATOM 1280 C CA . LEU A 1 172 ? 1.747 -11.786 -7.585 1.00 88.38 172 LEU A CA 1
ATOM 1281 C C . LEU A 1 172 ? 1.235 -12.498 -6.329 1.00 88.38 172 LEU A C 1
ATOM 1283 O O . LEU A 1 172 ? 1.776 -12.281 -5.248 1.00 88.38 172 LEU A O 1
ATOM 1287 N N . GLU A 1 173 ? 0.252 -13.385 -6.463 1.00 88.56 173 GLU A N 1
ATOM 1288 C CA . GLU A 1 173 ? -0.234 -14.217 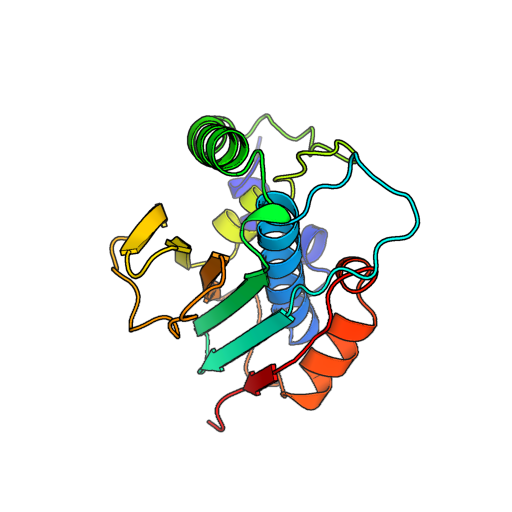-5.366 1.00 88.56 173 GLU A CA 1
ATOM 1289 C C . GLU A 1 173 ? 0.891 -15.086 -4.791 1.00 88.56 173 GLU A C 1
ATOM 1291 O O . GLU A 1 173 ? 1.150 -15.035 -3.586 1.00 88.56 173 GLU A O 1
ATOM 1296 N N . GLY A 1 174 ? 1.620 -15.814 -5.645 1.00 88.62 174 GLY A N 1
ATOM 1297 C CA . GLY A 1 174 ? 2.750 -16.636 -5.213 1.00 88.62 174 GLY A CA 1
ATOM 1298 C C . GLY A 1 174 ? 3.852 -15.814 -4.537 1.00 88.62 174 GLY A C 1
ATOM 1299 O O . GLY A 1 174 ? 4.414 -16.235 -3.522 1.00 88.62 174 GLY A O 1
ATOM 1300 N N . TYR A 1 175 ? 4.128 -14.612 -5.051 1.00 89.38 175 TYR A N 1
ATOM 1301 C CA . TYR A 1 175 ? 5.087 -13.687 -4.452 1.00 89.38 175 TYR A CA 1
ATOM 1302 C C . TYR A 1 175 ? 4.644 -13.240 -3.055 1.00 89.38 175 TYR A C 1
ATOM 1304 O O . TYR A 1 175 ? 5.415 -13.335 -2.098 1.00 89.38 175 TYR A O 1
ATOM 1312 N N . LEU A 1 176 ? 3.399 -12.773 -2.922 1.00 85.44 176 LEU A N 1
ATOM 1313 C CA . LEU A 1 176 ? 2.859 -12.247 -1.669 1.00 85.44 176 LEU A CA 1
ATOM 1314 C C . LEU A 1 176 ? 2.739 -13.334 -0.600 1.00 85.44 176 LEU A C 1
ATOM 1316 O O . LEU A 1 176 ? 3.106 -13.079 0.543 1.00 85.44 176 LEU A O 1
ATOM 1320 N N . GLN A 1 177 ? 2.316 -14.548 -0.960 1.00 82.25 177 GLN A N 1
ATOM 1321 C CA . GLN A 1 177 ? 2.272 -15.690 -0.039 1.00 82.25 177 GLN A CA 1
ATOM 1322 C C . GLN A 1 177 ? 3.664 -16.072 0.492 1.00 82.25 177 GLN A C 1
ATOM 1324 O O . GLN A 1 177 ? 3.801 -16.483 1.646 1.00 82.25 177 GLN A O 1
ATOM 1329 N N . GLY A 1 178 ? 4.707 -15.921 -0.331 1.00 77.06 178 GLY A N 1
ATOM 1330 C CA . GLY A 1 178 ? 6.097 -16.145 0.068 1.00 77.06 178 GLY A CA 1
ATOM 1331 C C . GLY A 1 178 ? 6.719 -14.992 0.865 1.00 77.06 178 GLY A C 1
ATOM 1332 O O . GLY A 1 178 ? 7.770 -15.171 1.489 1.00 77.06 178 GLY A O 1
ATOM 1333 N N . TYR A 1 179 ? 6.097 -13.810 0.861 1.00 73.06 179 TYR A N 1
ATOM 1334 C CA . TYR A 1 179 ? 6.662 -12.611 1.465 1.00 73.06 179 TYR A CA 1
ATOM 1335 C C . TYR A 1 179 ? 6.422 -12.569 2.988 1.00 73.06 179 TYR A C 1
ATOM 1337 O O . TYR A 1 179 ? 5.322 -12.877 3.446 1.00 73.06 179 TYR A O 1
ATOM 1345 N N . PRO A 1 180 ? 7.397 -12.145 3.821 1.00 64.62 180 PRO A N 1
ATOM 1346 C CA . PRO A 1 180 ? 7.282 -12.192 5.285 1.00 64.62 180 PRO A CA 1
ATOM 1347 C C . PRO A 1 180 ? 6.046 -11.511 5.902 1.00 64.62 180 PRO A C 1
ATOM 1349 O O . PRO A 1 180 ? 5.615 -11.931 6.975 1.00 64.62 180 PRO A O 1
ATOM 1352 N N . ILE A 1 181 ? 5.456 -10.508 5.239 1.00 61.28 181 ILE A N 1
ATOM 1353 C CA . ILE A 1 181 ? 4.202 -9.844 5.659 1.00 61.28 181 ILE A CA 1
ATOM 1354 C C . ILE A 1 181 ? 3.033 -10.838 5.725 1.00 61.28 181 ILE A C 1
ATOM 1356 O O . ILE A 1 181 ? 2.162 -10.705 6.582 1.00 61.28 181 ILE A O 1
ATOM 1360 N N . ALA A 1 182 ? 3.023 -11.865 4.867 1.00 52.41 182 ALA A N 1
ATOM 1361 C CA . ALA A 1 182 ? 1.983 -12.892 4.847 1.00 52.41 182 ALA A CA 1
ATOM 1362 C C . ALA A 1 182 ? 1.984 -13.790 6.094 1.00 52.41 182 ALA A C 1
ATOM 1364 O O . ALA A 1 182 ? 1.064 -14.582 6.283 1.00 52.41 182 ALA A O 1
ATOM 1365 N N . ARG A 1 183 ? 2.961 -13.650 7.005 1.00 56.75 183 ARG A N 1
ATOM 1366 C CA . ARG A 1 183 ? 2.905 -14.254 8.346 1.00 56.75 183 ARG A CA 1
ATOM 1367 C C . ARG A 1 183 ? 1.908 -13.496 9.223 1.00 56.75 183 ARG A C 1
ATOM 1369 O O . ARG A 1 183 ? 2.278 -12.879 10.217 1.00 56.75 183 ARG A O 1
ATOM 1376 N N . GLY A 1 184 ? 0.644 -13.513 8.825 1.00 60.47 184 GLY A N 1
ATOM 1377 C CA . GLY A 1 184 ? -0.436 -12.894 9.570 1.00 60.47 184 GLY A CA 1
ATOM 1378 C C . GLY A 1 184 ? -1.590 -12.403 8.711 1.00 60.47 184 GLY A C 1
ATOM 1379 O O . GLY A 1 184 ? -2.726 -12.518 9.145 1.00 60.47 184 GLY A O 1
ATOM 1380 N N . LEU A 1 185 ? -1.322 -11.903 7.504 1.00 70.69 185 LEU A N 1
ATOM 1381 C CA . LEU A 1 185 ? -2.372 -11.530 6.556 1.00 70.69 185 LEU A CA 1
ATOM 1382 C C . LEU A 1 185 ? -2.866 -12.743 5.776 1.00 70.69 185 LEU A C 1
ATOM 1384 O O . LEU A 1 185 ? -2.065 -13.541 5.290 1.00 70.69 185 LEU A O 1
ATOM 1388 N N . VAL A 1 186 ? -4.178 -12.825 5.579 1.00 76.06 186 VAL A N 1
ATOM 1389 C CA . VAL A 1 186 ? -4.767 -13.774 4.636 1.00 76.06 186 VAL A CA 1
ATOM 1390 C C . VAL A 1 186 ? -4.987 -13.042 3.317 1.00 76.06 186 VAL A C 1
ATOM 1392 O O . VAL A 1 186 ? -5.833 -12.150 3.231 1.00 76.06 186 VAL A O 1
ATOM 1395 N N . LEU A 1 187 ? -4.226 -13.401 2.281 1.00 80.12 187 LEU A N 1
ATOM 1396 C CA . LEU A 1 187 ? -4.520 -12.940 0.925 1.00 80.12 187 LEU A CA 1
ATOM 1397 C C . LEU A 1 187 ? -5.877 -13.512 0.508 1.00 80.12 187 LEU A C 1
ATOM 1399 O O . LEU A 1 187 ? -6.064 -14.728 0.506 1.00 80.12 187 LEU A O 1
ATOM 1403 N N . ARG A 1 188 ? -6.831 -12.628 0.215 1.00 80.12 188 ARG A N 1
ATOM 1404 C CA . ARG A 1 188 ? -8.208 -13.010 -0.120 1.00 80.12 188 ARG A CA 1
ATOM 1405 C C . ARG A 1 188 ? -8.521 -12.828 -1.594 1.00 80.12 188 ARG A C 1
ATOM 1407 O O . ARG A 1 188 ? -9.309 -13.595 -2.135 1.00 80.12 188 ARG A O 1
ATOM 1414 N N . ASP A 1 189 ? -7.952 -11.796 -2.204 1.00 82.25 189 ASP A N 1
ATOM 1415 C CA . ASP A 1 189 ? -8.171 -11.472 -3.608 1.00 82.25 189 ASP A CA 1
ATOM 1416 C C . ASP A 1 189 ? -6.916 -10.819 -4.188 1.00 82.25 189 ASP A C 1
ATOM 1418 O O . ASP A 1 189 ? -6.341 -9.908 -3.586 1.00 82.25 189 ASP A O 1
ATOM 1422 N N . CYS A 1 190 ? -6.500 -11.292 -5.354 1.00 84.38 190 CYS A N 1
ATOM 1423 C CA . CYS A 1 190 ? -5.374 -10.772 -6.111 1.00 84.38 190 CYS A CA 1
ATOM 1424 C C . CYS A 1 190 ? -5.794 -10.736 -7.576 1.00 84.38 190 CYS A C 1
ATOM 1426 O O . CYS A 1 190 ? -6.069 -11.779 -8.169 1.00 84.38 190 CYS A O 1
ATOM 1428 N N . ARG A 1 191 ? -5.893 -9.536 -8.147 1.00 86.50 191 ARG A N 1
ATOM 1429 C CA . ARG A 1 191 ? -6.328 -9.349 -9.531 1.00 86.50 191 ARG A CA 1
ATOM 1430 C C . ARG A 1 191 ? -5.371 -8.437 -10.260 1.00 86.50 191 ARG A C 1
ATOM 1432 O O . ARG A 1 191 ? -5.148 -7.312 -9.828 1.00 86.50 191 ARG A O 1
ATOM 1439 N N . VAL A 1 192 ? -4.871 -8.901 -11.388 1.00 84.25 192 VAL A N 1
ATOM 1440 C CA . VAL A 1 192 ? -4.309 -8.049 -12.430 1.00 84.25 192 VAL A CA 1
ATOM 1441 C C . VAL A 1 192 ? -5.358 -7.976 -13.534 1.00 84.25 192 VAL A C 1
ATOM 1443 O O . VAL A 1 192 ? -5.845 -9.018 -13.970 1.00 84.25 192 VAL A O 1
ATOM 1446 N N . ALA A 1 193 ? -5.786 -6.770 -13.904 1.00 81.25 193 ALA A N 1
ATOM 1447 C CA . ALA A 1 193 ? -6.701 -6.577 -15.019 1.00 81.25 193 ALA A CA 1
ATOM 1448 C C . ALA A 1 193 ? -6.026 -7.065 -16.308 1.00 81.25 193 ALA A C 1
ATOM 1450 O O . ALA A 1 193 ? -4.870 -6.728 -16.561 1.00 81.25 193 ALA A O 1
ATOM 1451 N N . ASP A 1 194 ? -6.737 -7.874 -17.096 1.00 60.06 194 ASP A N 1
ATOM 1452 C CA . ASP A 1 194 ? -6.251 -8.302 -18.406 1.00 60.06 194 ASP A CA 1
ATOM 1453 C C . ASP A 1 194 ? -6.094 -7.059 -19.301 1.00 60.06 194 ASP A C 1
ATOM 1455 O O . ASP A 1 194 ? -7.049 -6.293 -19.465 1.00 60.06 194 ASP A O 1
ATOM 1459 N N . ALA A 1 195 ? -4.879 -6.853 -19.820 1.00 51.88 195 ALA A N 1
ATOM 1460 C CA . ALA A 1 195 ? -4.517 -5.744 -20.706 1.00 51.88 195 ALA A CA 1
ATOM 1461 C C . ALA A 1 195 ? -5.162 -5.844 -22.099 1.00 51.88 195 ALA A C 1
ATOM 1463 O O . ALA A 1 195 ? -5.328 -6.978 -22.612 1.00 51.88 195 ALA A O 1
#